Protein AF-0000000078213891 (afdb_homodimer)

Structure (mmCIF, N/CA/C/O backbone):
data_AF-0000000078213891-model_v1
#
loop_
_entity.id
_entity.type
_entity.pdbx_description
1 polymer 'Uncharacterized protein'
#
loop_
_atom_site.group_PDB
_atom_site.id
_atom_site.type_symbol
_atom_site.label_atom_id
_atom_site.label_alt_id
_atom_site.label_comp_id
_atom_site.label_asym_id
_atom_site.label_entity_id
_atom_site.label_seq_id
_atom_site.pdbx_PDB_ins_code
_atom_site.Cartn_x
_atom_site.Cartn_y
_atom_site.Cartn_z
_atom_site.occupancy
_atom_site.B_iso_or_equiv
_atom_site.auth_seq_id
_atom_site.auth_comp_id
_atom_site.auth_asym_id
_atom_site.auth_atom_id
_atom_site.pdbx_PDB_model_num
ATOM 1 N N . MET A 1 1 ? -8.078 37.781 -32.062 1 36.56 1 MET A N 1
ATOM 2 C CA . MET A 1 1 ? -7.227 36.594 -31.906 1 36.56 1 MET A CA 1
ATOM 3 C C . MET A 1 1 ? -7 36.281 -30.422 1 36.56 1 MET A C 1
ATOM 5 O O . MET A 1 1 ? -6.355 37.062 -29.719 1 36.56 1 MET A O 1
ATOM 9 N N . GLY A 1 2 ? -8 35.75 -29.734 1 46.16 2 GLY A N 1
ATOM 10 C CA . GLY A 1 2 ? -7.992 35.469 -28.297 1 46.16 2 GLY A CA 1
ATOM 11 C C . GLY A 1 2 ? -6.945 34.469 -27.891 1 46.16 2 GLY A C 1
ATOM 12 O O . GLY A 1 2 ? -6.492 33.656 -28.719 1 46.16 2 GLY A O 1
ATOM 13 N N . PRO A 1 3 ? -5.949 34.719 -26.969 1 51.56 3 PRO A N 1
ATOM 14 C CA . PRO A 1 3 ? -4.961 33.781 -26.469 1 51.56 3 PRO A CA 1
ATOM 15 C C . PRO A 1 3 ? -5.582 32.438 -26.062 1 51.56 3 PRO A C 1
ATOM 17 O O . PRO A 1 3 ? -6.688 32.406 -25.516 1 51.56 3 PRO A O 1
ATOM 20 N N . THR A 1 4 ? -5.621 31.453 -26.969 1 52.28 4 THR A N 1
ATOM 21 C CA . THR A 1 4 ? -5.957 30.078 -26.625 1 52.28 4 THR A CA 1
ATOM 22 C C . THR A 1 4 ? -5.109 29.578 -25.453 1 52.28 4 THR A C 1
ATOM 24 O O . THR A 1 4 ? -3.891 29.438 -25.594 1 52.28 4 THR A O 1
ATOM 27 N N . TYR A 1 5 ? -5.391 29.984 -24.234 1 49.12 5 TYR A N 1
ATOM 28 C CA . TYR A 1 5 ? -4.785 29.344 -23.078 1 49.12 5 TYR A CA 1
ATOM 29 C C . TYR A 1 5 ? -4.723 27.828 -23.266 1 49.12 5 TYR A C 1
ATOM 31 O O . TYR A 1 5 ? -5.758 27.172 -23.406 1 49.12 5 TYR A O 1
ATOM 39 N N . MET A 1 6 ? -3.811 27.375 -24.125 1 45.12 6 MET A N 1
ATOM 40 C CA . MET A 1 6 ? -3.576 25.938 -24.141 1 45.12 6 MET A CA 1
ATOM 41 C C . MET A 1 6 ? -3.486 25.391 -22.719 1 45.12 6 MET A C 1
ATOM 43 O O . MET A 1 6 ? -2.689 25.875 -21.906 1 45.12 6 MET A O 1
ATOM 47 N N . HIS A 1 7 ? -4.539 24.938 -22.156 1 49 7 HIS A N 1
ATOM 48 C CA . HIS A 1 7 ? -4.492 24.156 -20.938 1 49 7 HIS A CA 1
ATOM 49 C C . HIS A 1 7 ? -3.359 23.125 -20.984 1 49 7 HIS A C 1
ATOM 51 O O . HIS A 1 7 ? -3.424 22.156 -21.75 1 49 7 HIS A O 1
ATOM 57 N N . ILE A 1 8 ? -2.127 23.531 -20.875 1 50.97 8 ILE A N 1
ATOM 58 C CA . ILE A 1 8 ? -1.049 22.562 -20.672 1 50.97 8 ILE A CA 1
ATOM 59 C C . ILE A 1 8 ? -1.474 21.531 -19.641 1 50.97 8 ILE A C 1
ATOM 61 O O . ILE A 1 8 ? -1.902 21.875 -18.531 1 50.97 8 ILE A O 1
ATOM 65 N N . PRO A 1 9 ? -1.854 20.359 -20.109 1 52.38 9 PRO A N 1
ATOM 66 C CA . PRO A 1 9 ? -2.055 19.344 -19.078 1 52.38 9 PRO A CA 1
ATOM 67 C C . PRO A 1 9 ? -1.009 19.406 -17.969 1 52.38 9 PRO A C 1
ATOM 69 O O . PRO A 1 9 ? 0.189 19.516 -18.25 1 52.38 9 PRO A O 1
ATOM 72 N N . CYS A 1 10 ? -1.179 20.281 -16.922 1 55.72 10 CYS A N 1
ATOM 73 C CA . CYS A 1 10 ? -0.264 20.422 -15.797 1 55.72 10 CYS A CA 1
ATOM 74 C C . CYS A 1 10 ? 0.481 19.125 -15.523 1 55.72 10 CYS A C 1
ATOM 76 O O . CYS A 1 10 ? -0.116 18.141 -15.07 1 55.72 10 CYS A O 1
ATOM 78 N N . ARG A 1 11 ? 1.439 18.844 -16.266 1 66.31 11 ARG A N 1
ATOM 79 C CA . ARG A 1 11 ? 2.33 17.719 -15.969 1 66.31 11 ARG A CA 1
ATOM 80 C C . ARG A 1 11 ? 2.73 17.719 -14.5 1 66.31 11 ARG A C 1
ATOM 82 O O . ARG A 1 11 ? 3.393 18.641 -14.023 1 66.31 11 ARG A O 1
ATOM 89 N N . LEU A 1 12 ? 2.047 17.016 -13.656 1 75.69 12 LEU A N 1
ATOM 90 C CA . LEU A 1 12 ? 2.422 16.859 -12.258 1 75.69 12 LEU A CA 1
ATOM 91 C C . LEU A 1 12 ? 3.902 16.516 -12.125 1 75.69 12 LEU A C 1
ATOM 93 O O . LEU A 1 12 ? 4.457 15.805 -12.961 1 75.69 12 LEU A O 1
ATOM 97 N N . SER A 1 13 ? 4.625 17.297 -11.242 1 86.56 13 SER A N 1
ATOM 98 C CA . SER A 1 13 ? 5.988 16.891 -10.906 1 86.56 13 SER A CA 1
ATOM 99 C C . SER A 1 13 ? 6.043 15.414 -10.531 1 86.56 13 SER A C 1
ATOM 101 O O . SER A 1 13 ? 5.027 14.828 -10.164 1 86.56 13 SER A O 1
ATOM 103 N N . PRO A 1 14 ? 7.141 14.852 -10.742 1 84.69 14 PRO A N 1
ATOM 104 C CA . PRO A 1 14 ? 7.27 13.453 -10.344 1 84.69 14 PRO A CA 1
ATOM 105 C C . PRO A 1 14 ? 6.816 13.203 -8.906 1 84.69 14 PRO A C 1
ATOM 107 O O . PRO A 1 14 ? 6.164 12.195 -8.625 1 84.69 14 PRO A O 1
ATOM 110 N N . LEU A 1 15 ? 7.094 14.141 -8.031 1 84.5 15 LEU A N 1
ATOM 111 C CA . LEU A 1 15 ? 6.688 13.992 -6.637 1 84.5 15 LEU A CA 1
ATOM 112 C C . LEU A 1 15 ? 5.168 14.047 -6.504 1 84.5 15 LEU A C 1
ATOM 114 O O . LEU A 1 15 ? 4.582 13.32 -5.703 1 84.5 15 LEU A O 1
ATOM 118 N N . ASP A 1 16 ? 4.559 14.836 -7.273 1 88.5 16 ASP A N 1
ATOM 119 C CA . ASP A 1 16 ? 3.105 14.945 -7.25 1 88.5 16 ASP A CA 1
ATOM 120 C C . ASP A 1 16 ? 2.449 13.68 -7.781 1 88.5 16 ASP A C 1
ATOM 122 O O . ASP A 1 16 ? 1.374 13.289 -7.32 1 88.5 16 ASP A O 1
ATOM 126 N N . GLN A 1 17 ? 3.15 13.086 -8.703 1 90.06 17 GLN A N 1
ATOM 127 C CA . GLN A 1 17 ? 2.605 11.859 -9.273 1 90.06 17 GLN A CA 1
ATOM 128 C C . GLN A 1 17 ? 2.604 10.727 -8.25 1 90.06 17 GLN A C 1
ATOM 130 O O . GLN A 1 17 ? 1.631 9.977 -8.141 1 90.06 17 GLN A O 1
ATOM 135 N N . ILE A 1 18 ? 3.682 10.672 -7.445 1 90.38 18 ILE A N 1
ATOM 136 C CA . ILE A 1 18 ? 3.789 9.633 -6.43 1 90.38 18 ILE A CA 1
ATOM 137 C C . ILE A 1 18 ? 2.762 9.875 -5.328 1 90.38 18 ILE A C 1
ATOM 139 O O . ILE A 1 18 ? 2.096 8.945 -4.875 1 90.38 18 ILE A O 1
ATOM 143 N N . ASP A 1 19 ? 2.6 11.203 -5.027 1 91.88 19 ASP A N 1
ATOM 144 C CA . ASP A 1 19 ? 1.606 11.547 -4.012 1 91.88 19 ASP A CA 1
ATOM 145 C C . ASP A 1 19 ? 0.201 11.164 -4.473 1 91.88 19 ASP A C 1
ATOM 147 O O . ASP A 1 19 ? -0.606 10.672 -3.678 1 91.88 19 ASP A O 1
ATOM 151 N N . ASN A 1 20 ? -0.061 11.398 -5.73 1 92.38 20 ASN A N 1
ATOM 152 C CA . ASN A 1 20 ? -1.374 11.062 -6.266 1 92.38 20 ASN A CA 1
ATOM 153 C C . ASN A 1 20 ? -1.585 9.547 -6.305 1 92.38 20 ASN A C 1
ATOM 155 O O . ASN A 1 20 ? -2.67 9.062 -5.984 1 92.38 20 ASN A O 1
ATOM 159 N N . LEU A 1 21 ? -0.58 8.844 -6.762 1 92.62 21 LEU A N 1
ATOM 160 C CA . LEU A 1 21 ? -0.632 7.383 -6.75 1 92.62 21 LEU A CA 1
ATOM 161 C C . LEU A 1 21 ? -0.874 6.859 -5.34 1 92.62 21 LEU A C 1
ATOM 163 O O . LEU A 1 21 ? -1.748 6.016 -5.125 1 92.62 21 LEU A O 1
ATOM 167 N N . PHE A 1 22 ? -0.1 7.461 -4.453 1 93.25 22 PHE A N 1
ATOM 168 C CA . PHE A 1 22 ? -0.18 7.039 -3.061 1 93.25 22 PHE A CA 1
ATOM 169 C C . PHE A 1 22 ? -1.561 7.328 -2.484 1 93.25 22 PHE A C 1
ATOM 171 O O . PHE A 1 22 ? -2.166 6.469 -1.841 1 93.25 22 PHE A O 1
ATOM 178 N N . ASP A 1 23 ? -2.076 8.445 -2.76 1 93.94 23 ASP A N 1
ATOM 179 C CA . ASP A 1 23 ? -3.389 8.852 -2.271 1 93.94 23 ASP A CA 1
ATOM 180 C C . ASP A 1 23 ? -4.488 7.961 -2.836 1 93.94 23 ASP A C 1
ATOM 182 O O . ASP A 1 23 ? -5.383 7.527 -2.105 1 93.94 23 ASP A O 1
ATOM 186 N N . THR A 1 24 ? -4.418 7.645 -4.012 1 94.25 24 THR A N 1
ATOM 187 C CA . THR A 1 24 ? -5.395 6.773 -4.652 1 94.25 24 THR A CA 1
ATOM 188 C C . THR A 1 24 ? -5.312 5.359 -4.09 1 94.25 24 THR A C 1
ATOM 190 O O . THR A 1 24 ? -6.34 4.73 -3.82 1 94.25 24 THR A O 1
ATOM 193 N N . PHE A 1 25 ? -4.137 4.938 -3.85 1 94 25 PHE A N 1
ATOM 194 C CA . PHE A 1 25 ? -3.947 3.588 -3.334 1 94 25 PHE A CA 1
ATOM 195 C C . PHE A 1 25 ? -4.496 3.465 -1.919 1 94 25 PHE A C 1
ATOM 197 O O . PHE A 1 25 ? -5.168 2.484 -1.59 1 94 25 PHE A O 1
ATOM 204 N N . LEU A 1 26 ? -4.305 4.43 -1.084 1 95.12 26 LEU A N 1
ATOM 205 C CA . LEU A 1 26 ? -4.785 4.398 0.294 1 95.12 26 LEU A CA 1
ATOM 206 C C . LEU A 1 26 ? -6.309 4.375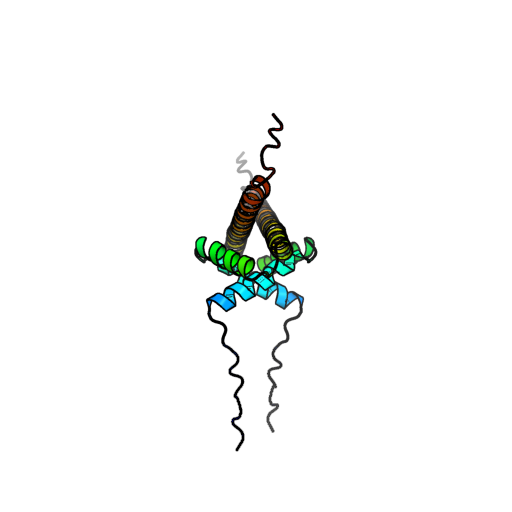 0.342 1 95.12 26 LEU A C 1
ATOM 208 O O . LEU A 1 26 ? -6.895 3.816 1.271 1 95.12 26 LEU A O 1
ATOM 212 N N . SER A 1 27 ? -6.898 4.934 -0.708 1 93.75 27 SER A N 1
ATOM 213 C CA . SER A 1 27 ? -8.359 4.969 -0.747 1 93.75 27 SER A CA 1
ATOM 214 C C . SER A 1 27 ? -8.945 3.572 -0.922 1 93.75 27 SER A C 1
ATOM 216 O O . SER A 1 27 ? -10.133 3.359 -0.695 1 93.75 27 SER A O 1
ATOM 218 N N . LEU A 1 28 ? -8.164 2.604 -1.3 1 92.75 28 LEU A N 1
ATOM 219 C CA . LEU A 1 28 ? -8.609 1.221 -1.414 1 92.75 28 LEU A CA 1
ATOM 220 C C . LEU A 1 28 ? -8.938 0.639 -0.042 1 92.75 28 LEU A C 1
ATOM 222 O O . LEU A 1 28 ? -9.602 -0.394 0.059 1 92.75 28 LEU A O 1
ATOM 226 N N . SER A 1 29 ? -8.398 1.27 0.948 1 92.94 29 SER A N 1
ATOM 227 C CA . SER A 1 29 ? -8.672 0.794 2.301 1 92.94 29 SER A CA 1
ATOM 228 C C . SER A 1 29 ? -10.164 0.84 2.611 1 92.94 29 SER A C 1
ATOM 230 O O . SER A 1 29 ? -10.625 0.18 3.543 1 92.94 29 SER A O 1
ATOM 232 N N . ASP A 1 30 ? -10.891 1.662 1.913 1 90.12 30 ASP A N 1
ATOM 233 C CA . ASP A 1 30 ? -12.328 1.77 2.115 1 90.12 30 ASP A CA 1
ATOM 234 C C . ASP A 1 30 ? -13.07 0.62 1.432 1 90.12 30 ASP A C 1
ATOM 236 O O . ASP A 1 30 ? -14.258 0.416 1.665 1 90.12 30 ASP A O 1
ATOM 240 N N . SER A 1 31 ? -12.312 -0.077 0.583 1 87.12 31 SER A N 1
ATOM 241 C CA . SER A 1 31 ? -12.914 -1.244 -0.055 1 87.12 31 SER A CA 1
ATOM 242 C C . SER 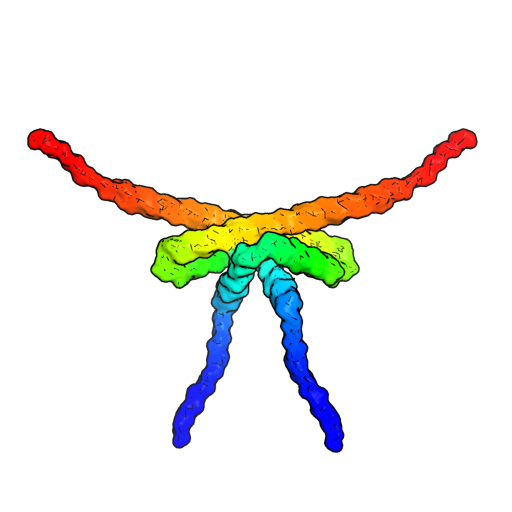A 1 31 ? -12.945 -2.438 0.893 1 87.12 31 SER A C 1
ATOM 244 O O . SER A 1 31 ? -12.367 -2.391 1.979 1 87.12 31 SER A O 1
ATOM 246 N N . SER A 1 32 ? -13.656 -3.516 0.576 1 85.5 32 SER A N 1
ATOM 247 C CA . SER A 1 32 ? -13.688 -4.738 1.369 1 85.5 32 SER A CA 1
ATOM 248 C C . SER A 1 32 ? -12.312 -5.387 1.443 1 85.5 32 SER A C 1
ATOM 250 O O . SER A 1 32 ? -11.562 -5.383 0.464 1 85.5 32 SER A O 1
ATOM 252 N N . PRO A 1 33 ? -11.938 -5.852 2.682 1 82.62 33 PRO A N 1
ATOM 253 C CA . PRO A 1 33 ? -10.664 -6.57 2.814 1 82.62 33 PRO A CA 1
ATOM 254 C C . PRO A 1 33 ? -10.508 -7.68 1.778 1 82.62 33 PRO A C 1
ATOM 256 O O . PRO A 1 33 ? -9.383 -7.973 1.35 1 82.62 33 PRO A O 1
ATOM 259 N N . HIS A 1 34 ? -11.617 -8.188 1.374 1 89.19 34 HIS A N 1
ATOM 260 C CA . HIS A 1 34 ? -11.578 -9.266 0.397 1 89.19 34 HIS A CA 1
ATOM 261 C C . HIS A 1 34 ? -11.125 -8.766 -0.968 1 89.19 34 HIS A C 1
ATOM 263 O O . HIS A 1 34 ? -10.555 -9.523 -1.755 1 89.19 34 HIS A O 1
ATOM 269 N N . SER A 1 35 ? -11.289 -7.484 -1.188 1 90.25 35 SER A N 1
ATOM 270 C CA . SER A 1 35 ? -10.938 -6.922 -2.486 1 90.25 35 SER A CA 1
ATOM 271 C C . SER A 1 35 ? -9.422 -6.906 -2.688 1 90.25 35 SER A C 1
ATOM 273 O O . SER A 1 35 ? -8.93 -7.203 -3.779 1 90.25 35 SER A O 1
ATOM 275 N N . ILE A 1 36 ? -8.711 -6.684 -1.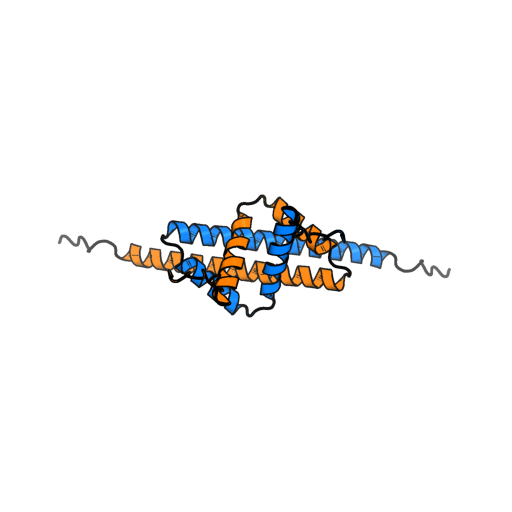636 1 92.06 36 ILE A N 1
ATOM 276 C CA . ILE A 1 36 ? -7.254 -6.641 -1.713 1 92.06 36 ILE A CA 1
ATOM 277 C C . ILE A 1 36 ? -6.707 -8.055 -1.913 1 92.06 36 ILE A C 1
ATOM 279 O O . ILE A 1 36 ? -5.805 -8.266 -2.725 1 92.06 36 ILE A O 1
ATOM 283 N N . ASP A 1 37 ? -7.363 -8.969 -1.242 1 93.25 37 ASP A N 1
ATOM 284 C CA . ASP A 1 37 ? -6.961 -10.359 -1.415 1 93.25 37 ASP A CA 1
ATOM 285 C C . ASP A 1 37 ? -7.137 -10.805 -2.865 1 93.25 37 ASP A C 1
ATOM 287 O O . ASP A 1 37 ? -6.238 -11.414 -3.445 1 93.25 37 ASP A O 1
ATOM 291 N N . LEU A 1 38 ? -8.234 -10.445 -3.383 1 92.44 38 LEU A N 1
ATOM 292 C CA . LEU A 1 38 ? -8.562 -10.844 -4.75 1 92.44 38 LEU A CA 1
ATOM 293 C C . LEU A 1 38 ? -7.59 -10.203 -5.742 1 92.44 38 LEU A C 1
ATOM 295 O O . LEU A 1 38 ? -7.086 -10.883 -6.641 1 92.44 38 LEU A O 1
ATOM 299 N N . SER A 1 39 ? -7.41 -8.953 -5.594 1 93.44 39 SER A N 1
ATOM 300 C CA . SER A 1 39 ? -6.504 -8.258 -6.5 1 93.44 39 SER A CA 1
ATOM 301 C C . SER A 1 39 ? -5.09 -8.82 -6.406 1 93.44 39 SER A C 1
ATOM 303 O O . SER A 1 39 ? -4.422 -9.008 -7.43 1 93.44 39 SER A O 1
ATOM 305 N N . PHE A 1 40 ? -4.641 -9.125 -5.18 1 95.44 40 PHE A N 1
ATOM 306 C CA . PHE A 1 40 ? -3.297 -9.656 -4.992 1 95.44 40 PHE A CA 1
ATOM 307 C C . PHE A 1 40 ? -3.164 -11.039 -5.625 1 95.44 40 PHE A C 1
ATOM 309 O O . PHE A 1 40 ? -2.164 -11.328 -6.281 1 95.44 40 PHE A O 1
ATOM 316 N N . ASP A 1 41 ? -4.199 -11.828 -5.469 1 95 41 ASP A N 1
ATOM 317 C CA . ASP A 1 41 ? -4.195 -13.156 -6.082 1 95 41 ASP A CA 1
ATOM 318 C C . ASP A 1 41 ? -4.109 -13.055 -7.602 1 95 41 ASP A C 1
ATOM 320 O O . ASP A 1 41 ? -3.379 -13.82 -8.242 1 95 41 ASP A O 1
ATOM 324 N N . ARG A 1 42 ? -4.852 -12.156 -8.172 1 95.25 42 ARG A N 1
ATOM 325 C CA . ARG A 1 42 ? -4.844 -11.977 -9.617 1 95.25 42 ARG A CA 1
ATOM 326 C C . ARG A 1 42 ? -3.469 -11.531 -10.102 1 95.25 42 ARG A C 1
ATOM 328 O O . ARG A 1 42 ? -2.986 -12 -11.141 1 95.25 42 ARG A O 1
ATOM 335 N N . LEU A 1 43 ? -2.852 -10.641 -9.367 1 96.38 43 LEU A N 1
ATOM 336 C CA . LEU A 1 43 ? -1.509 -10.188 -9.711 1 96.38 43 LEU A CA 1
ATOM 337 C C . LEU A 1 43 ? -0.51 -11.336 -9.641 1 96.38 43 LEU A C 1
ATOM 339 O O . LEU A 1 43 ? 0.329 -11.484 -10.531 1 96.38 43 LEU A O 1
ATOM 343 N N . LEU A 1 44 ? -0.68 -12.07 -8.547 1 96.56 44 LEU A N 1
ATOM 344 C CA . LEU A 1 44 ? 0.216 -13.211 -8.367 1 96.56 44 LEU A CA 1
ATOM 345 C C . LEU A 1 44 ? 0.07 -14.203 -9.508 1 96.56 44 LEU A C 1
ATOM 347 O O . LEU A 1 44 ? 1.068 -14.672 -10.062 1 96.56 44 LEU A O 1
ATOM 351 N N . ASP A 1 45 ? -1.156 -14.453 -9.898 1 94.88 45 ASP A N 1
ATOM 352 C CA . ASP A 1 45 ? -1.459 -15.43 -10.945 1 94.88 45 ASP A CA 1
ATOM 353 C C . ASP A 1 45 ? -0.977 -14.938 -12.312 1 94.88 45 ASP A C 1
ATOM 355 O O . ASP A 1 45 ? -0.766 -15.742 -13.219 1 94.88 45 ASP A O 1
ATOM 359 N N . SER A 1 46 ? -0.916 -13.648 -12.469 1 95.62 46 SER A N 1
ATOM 360 C CA . SER A 1 46 ? -0.5 -13.078 -13.75 1 95.62 46 SER A CA 1
ATOM 361 C C . SER A 1 46 ? 1.011 -13.18 -13.93 1 95.62 46 SER A C 1
ATOM 363 O O . SER A 1 46 ? 1.521 -12.977 -15.039 1 95.62 46 SER A O 1
ATOM 365 N N . ARG A 1 47 ? 1.742 -13.453 -12.852 1 96.62 47 ARG A N 1
ATOM 366 C CA . ARG A 1 47 ? 3.193 -13.578 -12.93 1 96.62 47 ARG A CA 1
ATOM 367 C C . ARG A 1 47 ? 3.59 -14.891 -13.594 1 96.62 47 ARG A C 1
ATOM 369 O O . ARG A 1 47 ? 3.09 -15.961 -13.227 1 96.62 47 ARG A O 1
ATOM 376 N N . PRO A 1 48 ? 4.461 -14.898 -14.531 1 95.44 48 PRO A N 1
ATOM 377 C CA . PRO A 1 48 ? 4.727 -16.062 -15.391 1 95.44 48 PRO A CA 1
ATOM 378 C C . PRO A 1 48 ? 5.562 -17.125 -14.695 1 95.44 48 PRO A C 1
ATOM 380 O O . PRO A 1 48 ? 5.629 -18.266 -15.172 1 95.44 48 PRO A O 1
ATOM 383 N N . SER A 1 49 ? 6.289 -16.859 -13.578 1 96.38 49 SER A N 1
ATOM 384 C CA . SER A 1 49 ? 7.172 -17.812 -12.93 1 96.38 49 SER A CA 1
ATOM 385 C C . SER A 1 49 ? 7.078 -17.719 -11.406 1 96.38 49 SER A C 1
ATOM 387 O O . SER A 1 49 ? 6.582 -16.734 -10.875 1 96.38 49 SER A O 1
ATOM 389 N N . ASP A 1 50 ? 7.598 -18.75 -10.781 1 93.19 50 ASP A N 1
ATOM 390 C CA . ASP A 1 50 ? 7.652 -18.781 -9.328 1 93.19 50 ASP A CA 1
ATOM 391 C C . ASP A 1 50 ? 8.531 -17.656 -8.781 1 93.19 50 ASP A C 1
ATOM 393 O O . ASP A 1 50 ? 8.242 -17.078 -7.734 1 93.19 50 ASP A O 1
ATOM 397 N N . ALA A 1 51 ? 9.609 -17.344 -9.477 1 96.25 51 ALA A N 1
ATOM 398 C CA . ALA A 1 51 ? 10.508 -16.266 -9.055 1 96.25 51 ALA A CA 1
ATOM 399 C C . ALA A 1 51 ? 9.805 -14.914 -9.094 1 96.25 51 ALA A C 1
ATOM 401 O O . ALA A 1 51 ? 9.992 -14.086 -8.203 1 96.25 51 ALA A O 1
ATOM 402 N N . ASP A 1 52 ? 8.984 -14.773 -10.141 1 96.38 52 ASP A N 1
ATOM 403 C CA . ASP A 1 52 ? 8.242 -13.531 -10.273 1 96.38 52 ASP A CA 1
ATOM 404 C C . ASP A 1 52 ? 7.168 -13.406 -9.188 1 96.38 52 ASP A C 1
ATOM 406 O O . ASP A 1 52 ? 6.895 -12.312 -8.703 1 96.38 52 ASP A O 1
ATOM 410 N N . GLN A 1 53 ? 6.598 -14.547 -8.891 1 96.88 53 GLN A N 1
ATOM 411 C CA . GLN A 1 53 ? 5.605 -14.531 -7.824 1 96.88 53 GLN A CA 1
ATOM 412 C C . GLN A 1 53 ? 6.254 -14.219 -6.477 1 96.88 53 GLN A C 1
ATOM 414 O O . GLN A 1 53 ? 5.719 -13.43 -5.695 1 96.88 53 GLN A O 1
ATOM 419 N N . SER A 1 54 ? 7.391 -14.734 -6.199 1 96.88 54 SER A N 1
ATOM 420 C CA . SER A 1 54 ? 8.125 -14.469 -4.965 1 96.88 54 SER A CA 1
ATOM 421 C C . SER A 1 54 ? 8.523 -12.992 -4.871 1 96.88 54 SER A C 1
ATOM 423 O O . SER A 1 54 ? 8.477 -12.406 -3.789 1 96.88 54 SER A O 1
ATOM 425 N N . LEU A 1 55 ? 8.93 -12.461 -5.973 1 96.88 55 LEU A N 1
ATOM 426 C CA . LEU A 1 55 ? 9.289 -11.0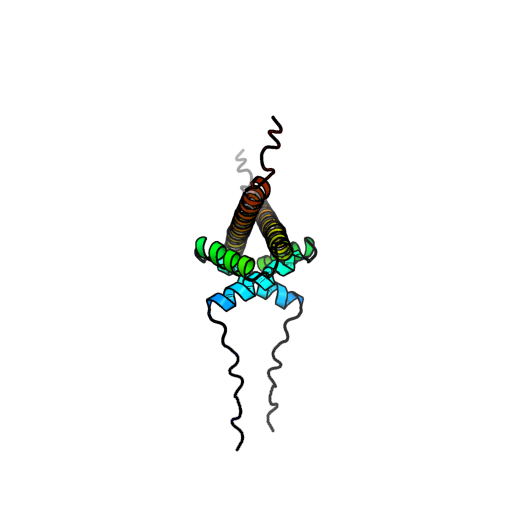47 -6 1 96.88 55 LEU A CA 1
ATOM 427 C C . LEU A 1 55 ? 8.102 -10.172 -5.641 1 96.88 55 LEU A C 1
ATOM 429 O O . LEU A 1 55 ? 8.234 -9.203 -4.887 1 96.88 55 LEU A O 1
ATOM 433 N N . LEU A 1 56 ? 6.965 -10.539 -6.215 1 97.62 56 LEU A N 1
ATOM 434 C CA . LEU A 1 56 ? 5.762 -9.766 -5.926 1 97.62 56 LEU A CA 1
ATOM 435 C C . LEU A 1 56 ? 5.422 -9.828 -4.438 1 97.62 56 LEU A C 1
ATOM 437 O O . LEU A 1 56 ? 5.051 -8.812 -3.84 1 97.62 56 LEU A O 1
ATOM 441 N N . ILE A 1 57 ? 5.492 -10.961 -3.824 1 98.38 57 ILE A N 1
ATOM 442 C CA . ILE A 1 57 ? 5.215 -11.141 -2.402 1 98.38 57 ILE A CA 1
ATOM 443 C C . ILE A 1 57 ? 6.191 -10.297 -1.579 1 98.38 57 ILE A C 1
ATOM 445 O O . ILE A 1 57 ? 5.785 -9.617 -0.635 1 98.38 57 ILE A O 1
ATOM 449 N N . ASP A 1 58 ? 7.477 -10.367 -1.945 1 97.88 58 ASP A N 1
ATOM 450 C CA . ASP A 1 58 ? 8.484 -9.586 -1.234 1 97.88 58 ASP A CA 1
ATOM 451 C C . ASP A 1 58 ? 8.172 -8.094 -1.314 1 97.88 58 ASP A C 1
ATOM 453 O O . ASP A 1 58 ? 8.312 -7.375 -0.324 1 97.88 58 ASP A O 1
ATOM 457 N N . GLN A 1 59 ? 7.859 -7.695 -2.512 1 97.56 59 GLN A N 1
ATOM 458 C CA . GLN A 1 59 ? 7.504 -6.289 -2.688 1 97.56 59 GLN A CA 1
ATOM 459 C C . GLN A 1 59 ? 6.328 -5.902 -1.794 1 97.56 59 GLN A C 1
ATOM 461 O O . GLN A 1 59 ? 6.344 -4.84 -1.168 1 97.56 59 GLN A O 1
ATOM 466 N N . ALA A 1 60 ? 5.277 -6.672 -1.778 1 98.25 60 ALA A N 1
ATOM 467 C CA . ALA A 1 60 ? 4.098 -6.418 -0.959 1 98.25 60 ALA A CA 1
ATOM 468 C C . ALA A 1 60 ? 4.453 -6.375 0.523 1 98.25 60 ALA A C 1
ATOM 470 O O . ALA A 1 60 ? 3.965 -5.516 1.263 1 98.25 60 ALA A O 1
ATOM 471 N N . LEU A 1 61 ? 5.34 -7.27 1.038 1 98.19 61 LEU A N 1
ATOM 472 C CA . LEU A 1 61 ? 5.77 -7.293 2.432 1 98.19 61 LEU A CA 1
ATOM 473 C C . LEU A 1 61 ? 6.516 -6.012 2.791 1 98.19 61 LEU A C 1
ATOM 475 O O . LEU A 1 61 ? 6.277 -5.422 3.846 1 98.19 61 LEU A O 1
ATOM 479 N N . ARG A 1 62 ? 7.359 -5.594 1.864 1 97.31 62 ARG A N 1
ATOM 480 C CA . ARG A 1 62 ? 8.141 -4.383 2.096 1 97.31 62 ARG A CA 1
ATOM 481 C C . ARG A 1 62 ? 7.25 -3.148 2.09 1 97.31 62 ARG A C 1
ATOM 483 O O . ARG A 1 62 ? 7.336 -2.311 2.99 1 97.31 62 ARG A O 1
ATOM 490 N N . LEU A 1 63 ? 6.414 -3.072 1.069 1 96.94 63 LEU A N 1
ATOM 491 C CA . LEU A 1 63 ? 5.562 -1.894 0.95 1 96.94 63 LEU A CA 1
ATOM 492 C C . LEU A 1 63 ? 4.578 -1.814 2.111 1 96.94 63 LEU A C 1
ATOM 494 O O . LEU A 1 63 ? 4.406 -0.753 2.715 1 96.94 63 LEU A O 1
ATOM 498 N N . GLY A 1 64 ? 3.852 -2.951 2.348 1 97.19 64 GLY A N 1
ATOM 499 C CA . GLY A 1 64 ? 2.928 -2.984 3.471 1 97.19 64 GLY A CA 1
ATOM 500 C C . GLY A 1 64 ? 3.562 -2.545 4.777 1 97.19 64 GLY A C 1
ATOM 501 O O . GLY A 1 64 ? 2.977 -1.757 5.523 1 97.19 64 GLY A O 1
ATOM 502 N N . SER A 1 65 ? 4.75 -3.016 5.082 1 97.81 65 SER A N 1
ATOM 503 C CA . SER A 1 65 ? 5.48 -2.666 6.297 1 97.81 65 SER A CA 1
ATOM 504 C C . SER A 1 65 ? 5.832 -1.183 6.32 1 97.81 65 SER A C 1
ATOM 506 O O . SER A 1 65 ? 5.656 -0.514 7.34 1 97.81 65 SER A O 1
ATOM 508 N N . ALA A 1 66 ? 6.336 -0.733 5.215 1 96.81 66 ALA A N 1
ATOM 509 C CA . ALA A 1 66 ? 6.727 0.672 5.141 1 96.81 66 ALA A CA 1
ATOM 510 C C . ALA A 1 66 ? 5.527 1.588 5.379 1 96.81 66 ALA A C 1
ATOM 512 O O . ALA A 1 66 ? 5.637 2.594 6.082 1 96.81 66 ALA A O 1
ATOM 513 N N . VAL A 1 67 ? 4.363 1.288 4.797 1 96.75 67 VAL A N 1
ATOM 514 C CA . VAL A 1 67 ? 3.15 2.082 4.969 1 96.75 67 VAL A CA 1
ATOM 515 C C . VAL A 1 67 ? 2.711 2.043 6.43 1 96.75 67 VAL A C 1
ATOM 517 O O . VAL A 1 67 ? 2.365 3.076 7.008 1 96.75 67 VAL A O 1
ATOM 520 N N . LEU A 1 68 ? 2.766 0.858 7.031 1 97.62 68 LEU A N 1
ATOM 521 C CA . LEU A 1 68 ? 2.379 0.703 8.43 1 97.62 68 LEU A CA 1
ATOM 522 C C . LEU A 1 68 ? 3.281 1.531 9.336 1 97.62 68 LEU A C 1
ATOM 524 O O . LEU A 1 68 ? 2.799 2.211 10.25 1 97.62 68 LEU A O 1
ATOM 528 N N . GLU A 1 69 ? 4.527 1.482 9.062 1 97.25 69 GLU A N 1
ATOM 529 C CA . GLU A 1 69 ? 5.484 2.211 9.891 1 97.25 69 GLU A CA 1
ATOM 530 C C . GLU A 1 69 ? 5.289 3.719 9.766 1 97.25 69 GLU A C 1
ATOM 532 O O . GLU A 1 69 ? 5.336 4.445 10.758 1 97.25 69 GLU A O 1
ATOM 537 N N . ALA A 1 70 ? 5.156 4.188 8.531 1 97 70 ALA A N 1
ATOM 538 C CA . ALA A 1 70 ? 4.926 5.613 8.312 1 97 70 ALA A CA 1
ATOM 539 C C . ALA A 1 70 ? 3.664 6.086 9.031 1 97 70 ALA A C 1
ATOM 541 O O . ALA A 1 70 ? 3.658 7.148 9.656 1 97 70 ALA A O 1
ATOM 542 N N . ALA A 1 71 ? 2.619 5.285 8.953 1 98 71 ALA A N 1
ATOM 543 C CA . ALA A 1 71 ? 1.354 5.621 9.602 1 98 71 ALA A CA 1
ATOM 544 C C . ALA A 1 71 ? 1.513 5.672 11.117 1 98 71 ALA A C 1
ATOM 546 O O . ALA A 1 71 ? 1.016 6.598 11.766 1 98 71 ALA A O 1
ATOM 547 N N . LYS A 1 72 ? 2.176 4.719 11.695 1 98.06 72 LYS A N 1
ATOM 548 C CA . LYS A 1 72 ? 2.395 4.668 13.141 1 98.06 72 LYS A CA 1
ATOM 549 C C . LYS A 1 72 ? 3.227 5.855 13.617 1 98.06 72 LYS A C 1
ATOM 551 O O . LYS A 1 72 ? 2.936 6.445 14.656 1 98.06 72 LYS A O 1
ATOM 556 N N . ARG A 1 73 ? 4.227 6.121 12.867 1 96.94 73 ARG A N 1
ATOM 557 C CA . ARG A 1 73 ? 5.055 7.273 13.203 1 96.94 73 ARG A CA 1
ATOM 558 C C . ARG A 1 73 ? 4.23 8.555 13.203 1 96.94 73 ARG A C 1
ATOM 560 O O . ARG A 1 73 ? 4.344 9.375 14.125 1 96.94 73 ARG A O 1
ATOM 567 N N . SER A 1 74 ? 3.41 8.734 12.211 1 96.69 74 SER A N 1
ATOM 568 C CA . SER A 1 74 ? 2.576 9.93 12.102 1 96.69 74 SER A CA 1
ATOM 569 C C . SER A 1 74 ? 1.54 9.977 13.227 1 96.69 74 SER A C 1
ATOM 571 O O . SER A 1 74 ? 1.245 11.047 13.758 1 96.69 74 SER A O 1
ATOM 573 N N . ALA A 1 75 ? 1.051 8.844 13.531 1 97 75 ALA A N 1
ATOM 574 C CA . ALA A 1 75 ? 0.099 8.766 14.641 1 97 75 ALA A CA 1
ATOM 575 C C . ALA A 1 75 ? 0.746 9.203 15.953 1 97 75 ALA A C 1
ATOM 577 O O . ALA A 1 75 ? 0.143 9.938 16.734 1 97 75 ALA A O 1
ATOM 578 N N . ARG A 1 76 ? 1.91 8.75 16.172 1 96.56 76 ARG A N 1
ATOM 579 C CA . ARG A 1 76 ? 2.645 9.117 17.375 1 96.56 76 ARG A CA 1
ATOM 580 C C . ARG A 1 76 ? 2.93 10.617 17.406 1 96.56 76 ARG A C 1
ATOM 582 O O . ARG A 1 76 ? 2.799 11.258 18.453 1 96.56 76 ARG A O 1
ATOM 589 N N . LYS A 1 77 ? 3.379 11.125 16.281 1 93.62 77 LYS A N 1
ATOM 590 C CA . LYS A 1 77 ? 3.637 12.562 16.156 1 93.62 77 LYS A CA 1
ATOM 591 C C . LYS A 1 77 ? 2.385 13.375 16.484 1 93.62 77 LYS A C 1
ATOM 593 O O . LYS A 1 77 ? 2.457 14.375 17.188 1 93.62 77 LYS A O 1
ATOM 598 N N . ARG A 1 78 ? 1.322 12.93 16.016 1 91.88 78 ARG A N 1
ATOM 599 C CA . ARG A 1 78 ? 0.064 13.633 16.266 1 91.88 78 ARG A CA 1
ATOM 600 C C . ARG A 1 78 ? -0.316 13.578 17.734 1 91.88 78 ARG A C 1
ATOM 602 O O . ARG A 1 78 ? -0.741 14.578 18.312 1 91.88 78 ARG A O 1
ATOM 609 N N . ALA A 1 79 ? -0.179 12.484 18.266 1 92.38 79 ALA A N 1
ATOM 610 C CA . ALA A 1 79 ? -0.479 12.312 19.688 1 92.38 79 ALA A CA 1
ATOM 611 C C . ALA A 1 79 ? 0.42 13.203 20.547 1 92.38 79 ALA A C 1
ATOM 613 O O . ALA A 1 79 ? -0.041 13.812 21.5 1 92.38 79 ALA A O 1
ATOM 614 N N . SER A 1 80 ? 1.688 13.289 20.203 1 92.38 80 SER A N 1
ATOM 615 C CA . SER A 1 80 ? 2.648 14.117 20.922 1 92.38 80 SER A CA 1
ATOM 616 C C . SER A 1 80 ? 2.279 15.594 20.844 1 92.38 80 SER A C 1
ATOM 618 O O . SER A 1 80 ? 2.398 16.328 21.828 1 92.38 80 SER A O 1
ATOM 620 N N . LYS A 1 81 ? 1.871 15.992 19.719 1 86.69 81 LYS A N 1
ATOM 621 C CA . LYS A 1 81 ? 1.444 17.375 19.531 1 86.69 81 LYS A CA 1
ATOM 622 C C . LYS A 1 81 ? 0.217 17.688 20.375 1 86.69 81 LYS A C 1
ATOM 624 O O . LYS A 1 81 ? 0.142 18.75 21 1 86.69 81 LYS A O 1
ATOM 629 N N . HIS A 1 82 ? -0.73 16.812 20.359 1 82.88 82 HIS A N 1
ATOM 630 C CA . HIS A 1 82 ? -1.942 17.016 21.141 1 82.88 82 HIS A CA 1
ATOM 631 C C . HIS A 1 82 ? -1.637 17.016 22.641 1 82.88 82 HIS A C 1
ATOM 633 O O . HIS A 1 82 ? -2.217 17.812 23.391 1 82.88 82 HIS A O 1
ATOM 639 N N . ASN A 1 83 ? -0.71 16.219 23.062 1 84.25 83 ASN A N 1
ATOM 640 C CA . ASN A 1 83 ? -0.276 16.188 24.453 1 84.25 83 ASN A CA 1
ATOM 641 C C . ASN A 1 83 ? 0.432 17.484 24.844 1 84.25 83 ASN A C 1
ATOM 643 O O . ASN A 1 83 ? 0.275 17.969 25.969 1 84.25 83 ASN A O 1
ATOM 647 N N . SER A 1 84 ? 1.079 17.984 24.031 1 80.31 84 SER A N 1
ATOM 648 C CA . SER A 1 84 ? 1.792 19.234 24.312 1 80.31 84 SER A CA 1
ATOM 649 C C . SER A 1 84 ? 0.833 20.422 24.375 1 80.31 84 SER A C 1
ATOM 651 O O . SER A 1 84 ? 1.041 21.344 25.156 1 80.31 84 SER A O 1
ATOM 653 N N . LEU A 1 85 ? -0.227 20.406 23.609 1 74.12 85 LEU A N 1
ATOM 654 C CA . LEU A 1 85 ? -1.236 21.469 23.641 1 74.12 85 LEU A CA 1
ATOM 655 C C . LEU A 1 85 ? -2.16 21.297 24.844 1 74.12 85 LEU A C 1
ATOM 657 O O . LEU A 1 85 ? -2.637 22.281 25.406 1 74.12 85 LEU A O 1
ATOM 661 N N . SER A 1 86 ? -2.455 20.047 25.172 1 66.06 86 SER A N 1
ATOM 662 C CA . SER A 1 86 ? -3.291 19.797 26.344 1 66.06 86 SER A CA 1
ATOM 663 C C . SER A 1 86 ? -2.539 20.094 27.625 1 66.06 86 SER A C 1
ATOM 665 O O . SER A 1 86 ? -3.15 20.453 28.641 1 66.06 86 SER A O 1
ATOM 667 N N . TRP A 1 87 ? -1.253 19.969 27.578 1 61.75 87 TRP A N 1
ATOM 668 C CA . TRP A 1 87 ? -0.501 20.297 28.797 1 61.75 87 TRP A CA 1
ATOM 669 C C . TRP A 1 87 ? -0.475 21.812 29.031 1 61.75 87 TRP A C 1
ATOM 671 O O . TRP A 1 87 ? 0.076 22.281 30.031 1 61.75 87 TRP A O 1
ATOM 681 N N . VAL A 1 88 ? -0.808 22.625 28.109 1 57 88 VAL A N 1
ATOM 682 C CA . VAL A 1 88 ? -0.903 24.047 28.469 1 57 88 VAL A CA 1
ATOM 683 C C . VAL A 1 88 ? -2.021 24.25 29.484 1 57 88 VAL A C 1
ATOM 685 O O . VAL A 1 88 ? -2.584 25.344 29.578 1 57 88 VAL A O 1
ATOM 688 N N . LEU A 1 89 ? -2.523 23.391 30.125 1 51.16 89 LEU A N 1
ATOM 689 C CA . LEU A 1 89 ? -3.625 23.578 31.062 1 51.16 89 LEU A CA 1
ATOM 690 C C . LEU A 1 89 ? -3.283 24.656 32.094 1 51.16 89 LEU A C 1
ATOM 692 O O . LEU A 1 89 ? -2.107 24.953 32.312 1 51.16 89 LEU A O 1
ATOM 696 N N . PRO A 1 90 ? -4.137 24.719 33.375 1 51.28 90 PRO A N 1
ATOM 697 C CA . PRO A 1 90 ? -4.777 25.688 34.25 1 51.28 90 PRO A CA 1
ATOM 698 C C . PRO A 1 90 ? -3.773 26.438 35.125 1 51.28 90 PRO A C 1
ATOM 700 O O . PRO A 1 90 ? -2.783 25.859 35.562 1 51.28 90 PRO A O 1
ATOM 703 N N . PRO A 1 91 ? -3.576 27.703 34.844 1 48.06 91 PRO A N 1
ATOM 704 C CA . PRO A 1 91 ? -2.898 28.5 35.875 1 48.06 91 PRO A CA 1
ATOM 705 C C . PRO A 1 91 ? -3.229 28.016 37.312 1 48.06 91 PRO A C 1
ATOM 707 O O . PRO A 1 91 ? -4.316 27.484 37.531 1 48.06 91 PRO A O 1
ATOM 710 N N . ASP A 1 92 ? -2.303 27.469 38 1 45.19 92 ASP A N 1
ATOM 711 C CA . ASP A 1 92 ? -2.398 27.141 39.438 1 45.19 92 ASP A CA 1
ATOM 712 C C . ASP A 1 92 ? -3.299 28.141 40.156 1 45.19 92 ASP A C 1
ATOM 714 O O . ASP A 1 92 ? -3.1 29.344 40.062 1 45.19 92 ASP A O 1
ATOM 718 N N . LEU A 1 93 ? -4.66 27.797 40.281 1 47.38 93 LEU A N 1
ATOM 719 C CA . LEU A 1 93 ? -5.535 28.328 41.312 1 47.38 93 LEU A CA 1
ATOM 720 C C . LEU A 1 93 ? -4.82 28.359 42.656 1 47.38 93 LEU A C 1
ATOM 722 O O . LEU A 1 93 ? -4.969 27.438 43.469 1 47.38 93 LEU A O 1
ATOM 726 N N . THR A 1 94 ? -3.551 28.5 42.75 1 43.62 94 THR A N 1
ATOM 727 C CA . THR A 1 94 ? -3.109 28.656 44.125 1 43.62 94 THR A CA 1
ATOM 728 C C . THR A 1 94 ? -3.857 29.797 44.812 1 43.62 94 THR A C 1
ATOM 730 O O . THR A 1 94 ? -3.623 30.969 44.531 1 43.62 94 THR A O 1
ATOM 733 N N . ILE A 1 95 ? -5.25 29.609 45.094 1 40.06 95 ILE A N 1
ATOM 734 C CA . ILE A 1 95 ? -5.852 30.484 46.094 1 40.06 95 ILE A CA 1
ATOM 735 C C . ILE A 1 95 ? -5.102 30.344 47.406 1 40.06 95 ILE A C 1
ATOM 737 O O . ILE A 1 95 ? -5.062 29.25 48 1 40.06 95 ILE A O 1
ATOM 741 N N . LYS A 1 96 ? -3.785 30.75 47.625 1 33.72 96 LYS A N 1
ATOM 742 C CA . LYS A 1 96 ? -3.693 31.094 49.031 1 33.72 96 LYS A CA 1
ATOM 743 C C . LYS A 1 96 ? -4.43 32.406 49.344 1 33.72 96 LYS A C 1
ATOM 745 O O . LYS A 1 96 ? -4.508 33.281 48.5 1 33.72 96 LYS A O 1
ATOM 750 N N . MET B 1 1 ? -10.922 2.973 -48.875 1 35.97 1 MET B N 1
ATOM 751 C CA . MET B 1 1 ? -11.375 3.479 -47.594 1 35.97 1 MET B CA 1
ATOM 752 C C . MET B 1 1 ? -11.062 2.484 -46.469 1 35.97 1 MET B C 1
ATOM 754 O O . MET B 1 1 ? -11.617 1.388 -46.438 1 35.97 1 MET B O 1
ATOM 758 N N . GLY B 1 2 ? -9.789 2.385 -46.062 1 45.59 2 GLY B N 1
ATOM 759 C CA . GLY B 1 2 ? -9.289 1.417 -45.094 1 45.59 2 GLY B CA 1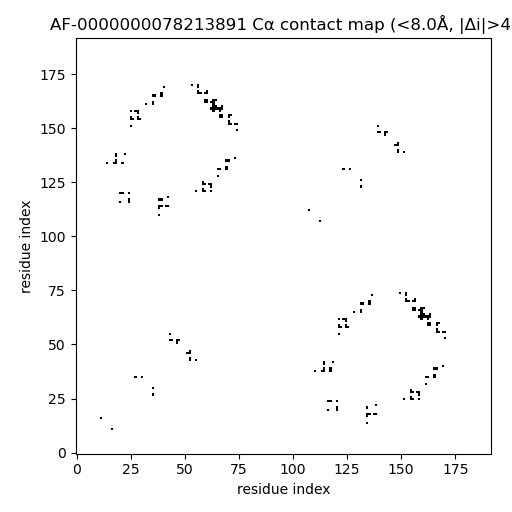
ATOM 760 C C . GLY B 1 2 ? -9.906 1.581 -43.719 1 45.59 2 GLY B C 1
ATOM 761 O O . GLY B 1 2 ? -10.43 2.646 -43.375 1 45.59 2 GLY B O 1
ATOM 762 N N . PRO B 1 3 ? -10.602 0.56 -43.062 1 51.22 3 PRO B N 1
ATOM 763 C CA . PRO B 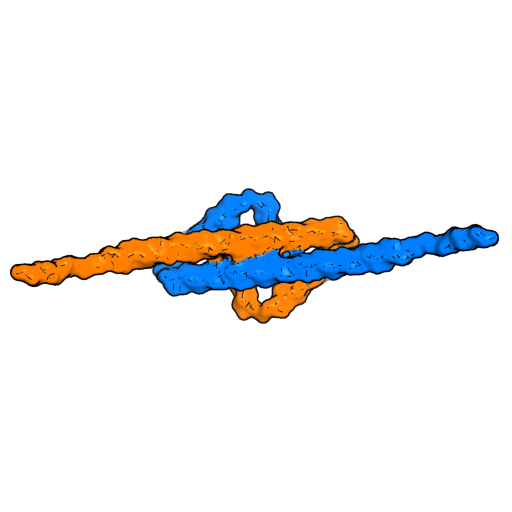1 3 ? -11.148 0.607 -41.719 1 51.22 3 PRO B CA 1
ATOM 764 C C . PRO B 1 3 ? -10.172 1.207 -40.719 1 51.22 3 PRO B C 1
ATOM 766 O O . PRO B 1 3 ? -8.969 0.964 -40.781 1 51.22 3 PRO B O 1
ATOM 769 N N . THR B 1 4 ? -10.234 2.516 -40.469 1 51.22 4 THR B N 1
ATOM 770 C CA . THR B 1 4 ? -9.523 3.145 -39.344 1 51.22 4 THR B CA 1
ATOM 771 C C . THR B 1 4 ? -9.797 2.406 -38.031 1 51.22 4 THR B C 1
ATOM 773 O O . THR B 1 4 ? -10.93 2.393 -37.562 1 51.22 4 THR B O 1
ATOM 776 N N . TYR B 1 5 ? -9.195 1.249 -37.812 1 48.41 5 TYR B N 1
ATOM 777 C CA . TYR B 1 5 ? -9.211 0.644 -36.469 1 48.41 5 TYR B CA 1
ATOM 778 C C . TYR B 1 5 ? -9.039 1.701 -35.375 1 48.41 5 TYR B C 1
ATOM 780 O O . TYR B 1 5 ? -8.008 2.371 -35.312 1 48.41 5 TYR B O 1
ATOM 788 N N . MET B 1 6 ? -10.078 2.49 -35.188 1 44.69 6 MET B N 1
ATOM 789 C CA . MET B 1 6 ? -10.023 3.34 -34 1 44.69 6 MET B CA 1
ATOM 790 C C . MET B 1 6 ? -9.5 2.559 -32.781 1 44.69 6 MET B C 1
ATOM 792 O O . MET B 1 6 ? -10.039 1.501 -32.469 1 44.69 6 MET B O 1
ATOM 796 N N . HIS B 1 7 ? -8.266 2.592 -32.531 1 48.53 7 HIS B N 1
ATOM 797 C CA . HIS B 1 7 ? -7.727 2.119 -31.266 1 48.53 7 HIS B CA 1
ATOM 798 C C . HIS B 1 7 ? -8.594 2.568 -30.094 1 48.53 7 HIS B C 1
ATOM 800 O O . HIS B 1 7 ? -8.633 3.756 -29.766 1 48.53 7 HIS B O 1
ATOM 806 N N . ILE B 1 8 ? -9.758 2.021 -29.922 1 50.94 8 ILE B N 1
ATOM 807 C CA . ILE B 1 8 ? -10.492 2.244 -28.672 1 50.94 8 ILE B CA 1
ATOM 808 C C . ILE B 1 8 ? -9.539 2.135 -27.484 1 50.94 8 ILE B C 1
ATOM 810 O O . ILE B 1 8 ? -8.82 1.139 -27.344 1 50.94 8 ILE B O 1
ATOM 814 N N . PRO B 1 9 ? -9.125 3.277 -26.969 1 51.88 9 PRO B N 1
ATOM 815 C CA . PRO B 1 9 ? -8.367 3.119 -25.719 1 51.88 9 PRO B CA 1
ATOM 816 C C . PRO B 1 9 ? -8.938 2.02 -24.812 1 51.88 9 PRO B C 1
ATOM 818 O O . PRO B 1 9 ? -10.148 1.95 -24.609 1 51.88 9 PRO B O 1
ATOM 821 N N . CYS B 1 10 ? -8.562 0.727 -25 1 55.41 10 CYS B N 1
ATOM 822 C CA . CYS B 1 10 ? -9 -0.41 -24.203 1 55.41 10 CYS B CA 1
ATOM 823 C C . CYS B 1 10 ? -9.375 0.027 -22.781 1 55.41 10 CYS B C 1
ATOM 825 O O . CYS B 1 10 ? -8.5 0.392 -22 1 55.41 10 CYS B O 1
ATOM 827 N N . ARG B 1 11 ? -10.461 0.601 -22.625 1 65.62 11 ARG B N 1
ATOM 828 C CA . ARG B 1 11 ? -10.984 0.887 -21.297 1 65.62 11 ARG B CA 1
ATOM 829 C C . ARG B 1 11 ? -10.812 -0.314 -20.375 1 65.62 11 ARG B C 1
ATOM 831 O O . ARG B 1 11 ? -11.406 -1.37 -20.609 1 65.62 11 ARG B O 1
ATOM 838 N N . LEU B 1 12 ? -9.758 -0.428 -19.641 1 75.5 12 LEU B N 1
ATOM 839 C CA . LEU B 1 12 ? -9.562 -1.478 -18.641 1 75.5 12 LEU B CA 1
ATOM 840 C C . LEU B 1 12 ? -10.805 -1.646 -17.781 1 75.5 12 LEU B C 1
ATOM 842 O O . LEU B 1 12 ? -11.492 -0.669 -17.469 1 75.5 12 LEU B O 1
ATOM 846 N N . SER B 1 13 ? -11.281 -2.936 -17.656 1 85.69 13 SER B N 1
ATOM 847 C CA . SER B 1 13 ? -12.336 -3.191 -16.672 1 85.69 13 SER B CA 1
ATOM 848 C C . SER B 1 13 ? -11.984 -2.586 -15.32 1 85.69 13 SER B C 1
ATOM 850 O O . SER B 1 13 ? -10.812 -2.318 -15.031 1 85.69 13 SER B O 1
ATOM 852 N N . PRO B 1 14 ? -12.961 -2.291 -14.594 1 83.94 14 PRO B N 1
ATOM 853 C CA . PRO B 1 14 ? -12.68 -1.767 -13.258 1 83.94 14 PRO B CA 1
ATOM 854 C C . PRO B 1 14 ? -11.703 -2.637 -12.469 1 83.94 14 PRO B C 1
ATOM 856 O O . PRO B 1 14 ? -10.828 -2.115 -11.773 1 83.94 14 PRO B O 1
ATOM 859 N N . LEU B 1 15 ? -11.805 -3.936 -12.633 1 83.69 15 LEU B N 1
ATOM 860 C CA . LEU B 1 15 ? -10.898 -4.84 -11.93 1 83.69 15 LEU B CA 1
ATOM 861 C C . LEU B 1 15 ? -9.469 -4.691 -12.453 1 83.69 15 LEU B C 1
ATOM 863 O O . LEU B 1 15 ? -8.516 -4.754 -11.68 1 83.69 15 LEU B O 1
ATOM 867 N N . ASP B 1 16 ? -9.328 -4.461 -13.695 1 88.12 16 ASP B N 1
ATOM 868 C CA . ASP B 1 16 ? -8.016 -4.273 -14.297 1 88.12 16 ASP B CA 1
ATOM 869 C C . ASP B 1 16 ? -7.375 -2.969 -13.828 1 88.12 16 ASP B C 1
ATOM 871 O O . ASP B 1 16 ? -6.156 -2.885 -13.672 1 88.12 16 ASP B O 1
ATOM 875 N N . GLN B 1 17 ? -8.258 -2.033 -13.594 1 89.25 17 GLN B N 1
ATOM 876 C CA . GLN B 1 17 ? -7.742 -0.745 -13.141 1 89.25 17 GLN B CA 1
ATOM 877 C C . GLN B 1 17 ? -7.16 -0.851 -11.734 1 89.25 17 GLN B C 1
ATOM 879 O O . GLN B 1 17 ? -6.102 -0.287 -11.445 1 89.25 17 GLN B O 1
ATOM 884 N N . ILE B 1 18 ? -7.84 -1.636 -10.875 1 90 18 ILE B N 1
ATOM 885 C CA . ILE B 1 18 ? -7.375 -1.811 -9.5 1 90 18 ILE B CA 1
ATOM 886 C C . ILE B 1 18 ? -6.078 -2.615 -9.492 1 90 18 ILE B C 1
ATOM 888 O O . ILE B 1 18 ? -5.133 -2.275 -8.781 1 90 18 ILE B O 1
ATOM 892 N N . ASP B 1 19 ? -6.051 -3.625 -10.422 1 91.75 19 ASP B N 1
ATOM 893 C CA . ASP B 1 19 ? -4.84 -4.43 -10.523 1 91.75 19 ASP B CA 1
ATOM 894 C C . ASP B 1 19 ? -3.654 -3.578 -10.977 1 91.75 19 ASP B C 1
ATOM 896 O O . ASP B 1 19 ? -2.539 -3.74 -10.477 1 91.75 19 ASP B O 1
ATOM 900 N N . ASN B 1 20 ? -3.926 -2.703 -11.914 1 92.19 20 ASN B N 1
ATOM 901 C CA . ASN B 1 20 ? -2.861 -1.835 -12.406 1 92.19 20 ASN B CA 1
ATOM 902 C C . ASN B 1 20 ? -2.404 -0.847 -11.336 1 92.19 20 ASN B C 1
ATOM 904 O O . ASN B 1 20 ? -1.207 -0.6 -11.188 1 92.19 20 ASN B O 1
ATOM 908 N N . LEU B 1 21 ? -3.359 -0.253 -10.664 1 92.38 21 LEU B N 1
ATOM 909 C CA . LEU B 1 21 ? -3.037 0.636 -9.555 1 92.38 21 LEU B CA 1
ATOM 910 C C . LEU B 1 21 ? -2.207 -0.089 -8.5 1 92.38 21 LEU B C 1
ATOM 912 O O . LEU B 1 21 ? -1.174 0.42 -8.062 1 92.38 21 LEU B O 1
ATOM 916 N N . PHE B 1 22 ? -2.695 -1.27 -8.203 1 93.06 22 PHE B N 1
ATOM 917 C CA . PHE B 1 22 ? -2.037 -2.07 -7.18 1 93.06 22 PHE B CA 1
ATOM 918 C C . PHE B 1 22 ? -0.62 -2.436 -7.605 1 93.06 22 PHE B C 1
ATOM 920 O O . PHE B 1 22 ? 0.324 -2.289 -6.824 1 93.06 22 PHE B O 1
ATOM 927 N N . ASP B 1 23 ? -0.459 -2.809 -8.797 1 93.88 23 ASP B N 1
ATOM 928 C CA . ASP B 1 23 ? 0.843 -3.191 -9.336 1 93.88 23 ASP B CA 1
ATOM 929 C C . ASP B 1 23 ? 1.805 -2.006 -9.336 1 93.88 23 ASP B C 1
ATOM 931 O O . ASP B 1 23 ? 2.965 -2.139 -8.938 1 93.88 23 ASP B O 1
ATOM 935 N N . THR B 1 24 ? 1.356 -0.927 -9.695 1 94.25 24 THR B N 1
ATOM 936 C CA . THR B 1 24 ? 2.176 0.279 -9.719 1 94.25 24 THR B CA 1
ATOM 937 C C . THR B 1 24 ? 2.566 0.696 -8.305 1 94.25 24 THR B C 1
ATOM 939 O O . THR B 1 24 ? 3.715 1.066 -8.055 1 94.25 24 THR B O 1
ATOM 942 N N . PHE B 1 25 ? 1.655 0.55 -7.43 1 94 25 PHE B N 1
ATOM 943 C CA . PHE B 1 25 ? 1.921 0.953 -6.055 1 94 25 PHE B CA 1
ATOM 944 C C . PHE B 1 25 ? 2.955 0.035 -5.41 1 94 25 PHE B C 1
ATOM 946 O O . PHE B 1 25 ? 3.861 0.501 -4.719 1 94 25 PHE B O 1
ATOM 953 N N . LEU B 1 26 ? 2.898 -1.216 -5.66 1 95.06 26 LEU B N 1
ATOM 954 C CA . LEU B 1 26 ? 3.842 -2.17 -5.086 1 95.06 26 LEU B CA 1
ATOM 955 C C . LEU B 1 26 ? 5.258 -1.908 -5.594 1 95.06 26 LEU B C 1
ATOM 957 O O . LEU B 1 26 ? 6.234 -2.168 -4.887 1 95.06 26 LEU B O 1
ATOM 961 N N . SER B 1 27 ? 5.324 -1.348 -6.785 1 93.69 27 SER B N 1
ATOM 962 C CA . SER B 1 27 ? 6.637 -1.072 -7.359 1 93.69 27 SER B CA 1
ATOM 963 C C . SER B 1 27 ? 7.359 0.026 -6.59 1 93.69 27 SER B C 1
ATOM 965 O O . SER B 1 27 ? 8.57 0.196 -6.73 1 93.69 27 SER B O 1
ATOM 967 N N . LEU B 1 28 ? 6.676 0.765 -5.754 1 92.88 28 LEU B N 1
ATOM 968 C CA . LEU B 1 28 ? 7.297 1.779 -4.914 1 92.88 28 LEU B CA 1
ATOM 969 C C . LEU B 1 28 ? 8.195 1.137 -3.863 1 92.88 28 LEU B C 1
ATOM 971 O O . LEU B 1 28 ? 9.039 1.811 -3.264 1 92.88 28 LEU B O 1
ATOM 975 N N . SER B 1 29 ? 7.945 -0.094 -3.637 1 92.94 29 SER B N 1
ATOM 976 C CA . SER B 1 29 ? 8.773 -0.792 -2.656 1 92.94 29 SER B CA 1
ATOM 977 C C . SER B 1 29 ? 10.234 -0.793 -3.07 1 92.94 29 SER B C 1
ATOM 979 O O . SER B 1 29 ? 11.125 -1.021 -2.242 1 92.94 29 SER B O 1
ATOM 981 N N . ASP B 1 30 ? 10.5 -0.621 -4.328 1 90.5 30 ASP B N 1
ATOM 982 C CA . ASP B 1 30 ? 11.867 -0.582 -4.824 1 90.5 30 ASP B CA 1
ATOM 983 C C . ASP B 1 30 ? 12.516 0.778 -4.562 1 90.5 30 ASP B C 1
ATOM 985 O O . ASP B 1 30 ? 13.727 0.938 -4.707 1 90.5 30 ASP B O 1
ATOM 989 N N . SER B 1 31 ? 11.641 1.715 -4.172 1 87.44 31 SER B N 1
ATOM 990 C CA . SER B 1 31 ? 12.172 3.027 -3.822 1 87.44 31 SER B CA 1
ATOM 991 C C . SER B 1 31 ? 12.773 3.027 -2.42 1 87.44 31 SER B C 1
ATOM 993 O O . SER B 1 31 ? 12.625 2.053 -1.679 1 87.44 31 SER B O 1
ATOM 995 N N . SER B 1 32 ? 13.508 4.055 -2.025 1 86.06 32 SER B N 1
ATOM 996 C CA . SER B 1 32 ? 14.055 4.195 -0.678 1 86.06 32 SER B CA 1
ATOM 997 C C . SER B 1 32 ? 12.945 4.285 0.362 1 86.06 32 SER B C 1
ATOM 999 O O . SER B 1 32 ? 11.906 4.906 0.117 1 86.06 32 SER B O 1
ATOM 1001 N N . PRO B 1 33 ? 13.133 3.557 1.506 1 82.56 33 PRO B N 1
ATOM 1002 C CA . PRO B 1 33 ? 12.156 3.654 2.588 1 82.56 33 PRO B CA 1
ATOM 1003 C C . PRO B 1 33 ? 11.82 5.098 2.955 1 82.56 33 PRO B C 1
ATOM 1005 O O . PRO B 1 33 ? 10.695 5.395 3.352 1 82.56 33 PRO B O 1
ATOM 1008 N N . HIS B 1 34 ? 12.781 5.934 2.721 1 89.62 34 HIS B N 1
ATOM 1009 C CA . HIS B 1 34 ? 12.578 7.34 3.061 1 89.62 34 HIS B CA 1
ATOM 1010 C C . HIS B 1 34 ? 11.578 7.992 2.115 1 89.62 34 HIS B C 1
ATOM 1012 O O . HIS B 1 34 ? 10.906 8.961 2.486 1 89.62 34 HIS B O 1
ATOM 1018 N N . SER B 1 35 ? 11.422 7.398 0.946 1 90.81 35 SER B N 1
ATOM 1019 C CA . SER B 1 35 ? 10.523 7.992 -0.042 1 90.81 35 SER B CA 1
ATOM 1020 C C . SER B 1 35 ? 9.062 7.863 0.386 1 90.81 35 SER B C 1
ATOM 1022 O O . SER B 1 35 ? 8.281 8.797 0.21 1 90.81 35 SER B O 1
ATOM 1024 N N . ILE B 1 36 ? 8.75 6.789 1.033 1 92.44 36 ILE B N 1
ATOM 1025 C CA . ILE B 1 36 ? 7.383 6.566 1.486 1 92.44 36 ILE B CA 1
ATOM 1026 C C . ILE B 1 36 ? 7.066 7.496 2.658 1 92.44 36 ILE B C 1
ATOM 1028 O O . ILE B 1 36 ? 5.988 8.086 2.717 1 92.44 36 ILE B O 1
ATOM 1032 N N . ASP B 1 37 ? 8.086 7.668 3.49 1 93.62 37 ASP B N 1
ATOM 1033 C CA . ASP B 1 37 ? 7.91 8.586 4.609 1 93.62 37 ASP B CA 1
ATOM 1034 C C . ASP B 1 37 ? 7.633 10.008 4.117 1 93.62 37 ASP B C 1
ATOM 1036 O O . ASP B 1 37 ? 6.715 10.672 4.605 1 93.62 37 ASP B O 1
ATOM 1040 N N . LEU B 1 38 ? 8.391 10.375 3.158 1 92.88 38 LEU B N 1
ATOM 1041 C CA . LEU B 1 38 ? 8.258 11.727 2.615 1 92.88 38 LEU B CA 1
ATOM 1042 C C . LEU B 1 38 ? 6.898 11.914 1.957 1 92.88 38 LEU B C 1
ATOM 1044 O O . LEU B 1 38 ? 6.23 12.93 2.184 1 92.88 38 LEU B O 1
ATOM 1048 N N . SER B 1 39 ? 6.551 10.992 1.143 1 93.69 39 SER B N 1
ATOM 1049 C CA . SER B 1 39 ? 5.266 11.094 0.459 1 93.69 39 SER B CA 1
ATOM 1050 C C . SER B 1 39 ? 4.109 11.109 1.454 1 93.69 39 SER B C 1
ATOM 1052 O O . SER B 1 39 ? 3.164 11.891 1.298 1 93.69 39 SER B O 1
ATOM 1054 N N . PHE B 1 40 ? 4.199 10.289 2.506 1 95.69 40 PHE B N 1
ATOM 1055 C CA . PHE B 1 40 ? 3.135 10.234 3.5 1 95.69 40 PHE B CA 1
ATOM 1056 C C . PHE B 1 40 ? 3.039 11.547 4.27 1 95.69 40 PHE B C 1
ATOM 1058 O O . PHE B 1 40 ? 1.94 12.047 4.512 1 95.69 40 PHE B O 1
ATOM 1065 N N . ASP B 1 41 ? 4.195 12.094 4.59 1 95.06 41 ASP B N 1
ATOM 1066 C CA . ASP B 1 41 ? 4.223 13.383 5.281 1 95.06 41 ASP B CA 1
ATOM 1067 C C . ASP B 1 41 ? 3.57 14.469 4.434 1 95.06 41 ASP B C 1
ATOM 1069 O O . ASP B 1 41 ? 2.811 15.297 4.945 1 95.06 41 ASP B O 1
ATOM 1073 N N . ARG B 1 42 ? 3.869 14.484 3.162 1 95.38 42 ARG B N 1
ATOM 1074 C CA . ARG B 1 42 ? 3.299 15.484 2.268 1 95.38 42 ARG B CA 1
ATOM 1075 C C . ARG B 1 42 ? 1.785 15.336 2.168 1 95.38 42 ARG B C 1
ATOM 1077 O O . ARG B 1 42 ? 1.056 16.328 2.16 1 95.38 42 ARG B O 1
ATOM 1084 N N . LEU B 1 43 ? 1.324 14.109 2.115 1 96.5 43 LEU B N 1
ATOM 1085 C CA . LEU B 1 43 ? -0.11 13.844 2.076 1 96.5 43 LEU B CA 1
ATOM 1086 C C . LEU B 1 43 ? -0.784 14.32 3.359 1 96.5 43 LEU B C 1
ATOM 1088 O O . LEU B 1 43 ? -1.848 14.945 3.312 1 96.5 43 LEU B O 1
ATOM 1092 N N . LEU B 1 44 ? -0.097 13.969 4.441 1 96.62 44 LEU B N 1
ATOM 1093 C CA . LEU B 1 44 ? -0.637 14.375 5.734 1 96.62 44 LEU B CA 1
ATOM 1094 C C . LEU B 1 44 ? -0.735 15.891 5.836 1 96.62 44 LEU B C 1
ATOM 1096 O O . LEU B 1 44 ? -1.763 16.422 6.262 1 96.62 44 LEU B O 1
ATOM 1100 N N . ASP B 1 45 ? 0.306 16.547 5.355 1 95 45 ASP B N 1
ATOM 1101 C CA . ASP B 1 45 ? 0.384 18 5.441 1 95 45 ASP B CA 1
ATOM 1102 C C . ASP B 1 45 ? -0.642 18.672 4.52 1 95 45 ASP B C 1
ATOM 1104 O O . ASP B 1 45 ? -1.023 19.812 4.734 1 95 45 ASP B O 1
ATOM 1108 N N . SER B 1 46 ? -1.01 17.984 3.471 1 95.69 46 SER B N 1
ATOM 1109 C CA . SER B 1 46 ? -1.96 18.531 2.512 1 95.69 46 SER B CA 1
ATOM 1110 C C . SER B 1 46 ? -3.389 18.469 3.041 1 95.69 46 SER B C 1
ATOM 1112 O O . SER B 1 46 ? -4.293 19.094 2.488 1 95.69 46 SER B O 1
ATOM 1114 N N . ARG B 1 47 ? -3.617 17.656 4.094 1 96.69 47 ARG B N 1
ATOM 1115 C CA . ARG B 1 47 ? -4.949 17.531 4.68 1 96.69 47 ARG B CA 1
ATOM 1116 C C . ARG B 1 47 ? -5.316 18.781 5.48 1 96.69 47 ARG B C 1
ATOM 1118 O O . ARG B 1 47 ? -4.535 19.234 6.316 1 96.69 47 ARG B O 1
ATOM 1125 N N . PRO B 1 48 ? -6.434 19.359 5.316 1 95.69 48 PRO B N 1
ATOM 1126 C CA . PRO B 1 48 ? -6.777 20.672 5.848 1 95.69 48 PRO B CA 1
ATOM 1127 C C . PRO B 1 48 ? -7.102 20.641 7.34 1 95.69 48 PRO B C 1
ATOM 1129 O O . PRO B 1 48 ? -7.129 21.688 7.988 1 95.69 48 PRO B O 1
ATOM 1132 N N . SER B 1 49 ? -7.41 19.484 7.977 1 96.31 49 SER B N 1
ATOM 1133 C CA . SER B 1 49 ? -7.809 19.422 9.375 1 96.31 49 SER B CA 1
ATOM 1134 C C . SER B 1 49 ? -7.188 18.203 10.07 1 96.31 49 SER B C 1
ATOM 1136 O O . SER B 1 49 ? -6.719 17.281 9.414 1 96.31 49 SER B O 1
ATOM 1138 N N . ASP B 1 50 ? -7.242 18.266 11.383 1 93.19 50 ASP B N 1
ATOM 1139 C CA . ASP B 1 50 ? -6.754 17.156 12.188 1 93.19 50 ASP B CA 1
ATOM 1140 C C . ASP B 1 50 ? -7.57 15.891 11.938 1 93.19 50 ASP B C 1
ATOM 1142 O O . ASP B 1 50 ? -7.027 14.781 11.945 1 93.19 50 ASP B O 1
ATOM 1146 N N . ALA B 1 51 ? -8.859 16.031 11.719 1 96.12 51 ALA B N 1
ATOM 1147 C CA . ALA B 1 51 ? -9.727 14.891 11.445 1 96.12 51 ALA B CA 1
ATOM 1148 C C . ALA B 1 51 ? -9.344 14.219 10.133 1 96.12 51 ALA B C 1
ATOM 1150 O O . ALA B 1 51 ? -9.344 12.984 10.031 1 96.12 51 ALA B O 1
ATOM 1151 N N . ASP B 1 52 ? -9.008 15.07 9.164 1 96.31 52 ASP B N 1
ATOM 1152 C CA . ASP B 1 52 ? -8.602 14.539 7.867 1 96.31 52 ASP B CA 1
ATOM 1153 C C . ASP B 1 52 ? -7.254 13.828 7.961 1 96.31 52 ASP B C 1
ATOM 1155 O O . ASP B 1 52 ? -7.023 12.828 7.277 1 96.31 52 ASP B O 1
ATOM 1159 N N . GLN B 1 53 ? -6.406 14.398 8.789 1 96.94 53 GLN B N 1
ATOM 1160 C CA . GLN B 1 53 ? -5.117 13.75 8.984 1 96.94 53 GLN B CA 1
ATOM 1161 C C . GLN B 1 53 ? -5.281 12.406 9.688 1 96.94 53 GLN B C 1
ATOM 1163 O O . GLN B 1 53 ? -4.652 11.414 9.297 1 96.94 53 GLN B O 1
ATOM 1168 N N . SER B 1 54 ? -6.129 12.305 10.641 1 96.88 54 SER B N 1
ATOM 1169 C CA . SER B 1 54 ? -6.406 11.062 11.344 1 96.88 54 SER B CA 1
ATOM 1170 C C . SER B 1 54 ? -7 10.016 10.406 1 96.88 54 SER B C 1
ATOM 1172 O O . SER B 1 54 ? -6.676 8.828 10.508 1 96.88 54 SER B O 1
ATOM 1174 N N . LEU B 1 55 ? -7.867 10.469 9.555 1 96.94 55 LEU B N 1
ATOM 1175 C CA . LEU B 1 55 ? -8.469 9.547 8.586 1 96.94 55 LEU B CA 1
ATOM 1176 C C . LEU B 1 55 ? -7.402 8.953 7.672 1 96.94 55 LEU B C 1
ATOM 1178 O O . LEU B 1 55 ? -7.434 7.758 7.375 1 96.94 55 LEU B O 1
ATOM 1182 N N . LEU B 1 56 ? -6.508 9.82 7.242 1 97.62 56 LEU B N 1
ATOM 1183 C CA . LEU B 1 56 ? -5.441 9.352 6.371 1 97.62 56 LEU B CA 1
ATOM 1184 C C . LEU B 1 56 ? -4.582 8.305 7.078 1 97.62 56 LEU B C 1
ATOM 1186 O O . LEU B 1 56 ? -4.207 7.293 6.484 1 97.62 56 LEU B O 1
ATOM 1190 N N . ILE B 1 57 ? -4.215 8.516 8.312 1 98.44 57 ILE B N 1
ATOM 1191 C CA . ILE B 1 57 ? -3.414 7.582 9.094 1 98.44 57 ILE B CA 1
ATOM 1192 C C . ILE B 1 57 ? -4.16 6.258 9.234 1 98.44 57 ILE B C 1
ATOM 1194 O O . ILE B 1 57 ? -3.574 5.188 9.062 1 98.44 57 ILE B O 1
ATOM 1198 N N . ASP B 1 58 ? -5.449 6.348 9.555 1 97.88 58 ASP B N 1
ATOM 1199 C CA . ASP B 1 58 ? -6.258 5.141 9.695 1 97.88 58 ASP B CA 1
ATOM 1200 C C . ASP B 1 58 ? -6.277 4.34 8.398 1 97.88 58 ASP B C 1
ATOM 1202 O O . ASP B 1 58 ? -6.18 3.113 8.414 1 97.88 58 ASP B O 1
ATOM 1206 N N . GLN B 1 59 ? -6.504 5.066 7.344 1 97.56 59 GLN B N 1
ATOM 1207 C CA . GLN B 1 59 ? -6.504 4.406 6.043 1 97.56 59 GLN B CA 1
ATOM 1208 C C . GLN B 1 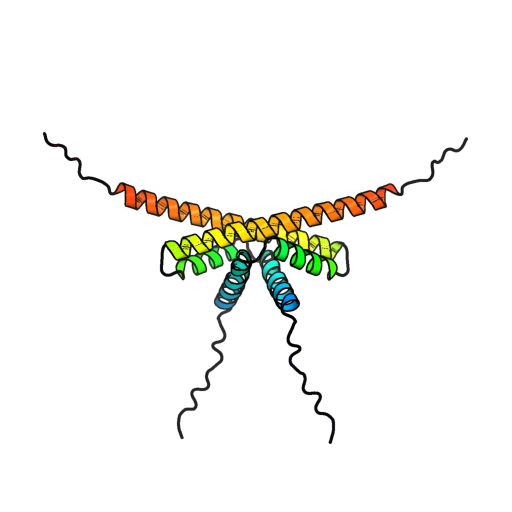59 ? -5.176 3.695 5.793 1 97.56 59 GLN B C 1
ATOM 1210 O O . GLN B 1 59 ? -5.156 2.561 5.312 1 97.56 59 GLN B O 1
ATOM 1215 N N . ALA B 1 60 ? -4.062 4.348 5.996 1 98.25 60 ALA B N 1
ATOM 1216 C CA . ALA B 1 60 ? -2.734 3.779 5.805 1 98.25 60 ALA B CA 1
ATOM 1217 C C . ALA B 1 60 ? -2.531 2.547 6.684 1 98.25 60 ALA B C 1
ATOM 1219 O O . ALA B 1 60 ? -1.971 1.544 6.234 1 98.25 60 ALA B O 1
ATOM 1220 N N . LEU B 1 61 ? -2.996 2.547 7.969 1 98.19 61 LEU B N 1
ATOM 1221 C CA . LEU B 1 61 ? -2.881 1.409 8.875 1 98.19 61 LEU B CA 1
ATOM 1222 C C . LEU B 1 61 ? -3.666 0.212 8.344 1 98.19 61 LEU B C 1
ATOM 1224 O O . LEU B 1 61 ? -3.168 -0.916 8.359 1 98.19 61 LEU B O 1
ATOM 1228 N N . ARG B 1 62 ? -4.844 0.508 7.855 1 97.25 62 ARG B N 1
ATOM 1229 C CA . ARG B 1 62 ? -5.691 -0.556 7.328 1 97.25 62 ARG B CA 1
ATOM 1230 C C . ARG B 1 62 ? -5.102 -1.145 6.051 1 97.25 62 ARG B C 1
ATOM 1232 O O . ARG B 1 62 ? -5.004 -2.365 5.91 1 97.25 62 ARG B O 1
ATOM 1239 N N . LEU B 1 63 ? -4.734 -0.249 5.152 1 96.94 63 LEU B N 1
ATOM 1240 C CA . LEU B 1 63 ? -4.219 -0.724 3.873 1 96.94 63 LEU B CA 1
ATOM 1241 C C . LEU B 1 63 ? -2.91 -1.482 4.062 1 96.94 63 LEU B C 1
ATOM 1243 O O . LEU B 1 63 ? -2.727 -2.564 3.5 1 96.94 63 LEU B O 1
ATOM 1247 N N . GLY B 1 64 ? -1.947 -0.829 4.797 1 97.12 64 GLY B N 1
ATOM 1248 C CA . GLY B 1 64 ? -0.692 -1.506 5.078 1 97.12 64 GLY B CA 1
ATOM 1249 C C . GLY B 1 64 ? -0.881 -2.895 5.66 1 97.12 64 GLY B C 1
ATOM 1250 O O . GLY B 1 64 ? -0.226 -3.848 5.23 1 97.12 64 GLY B O 1
ATOM 1251 N N . SER B 1 65 ? -1.771 -3.057 6.617 1 97.81 65 SER B N 1
ATOM 1252 C CA . SER B 1 65 ? -2.062 -4.336 7.254 1 97.81 65 SER B CA 1
ATOM 1253 C C . SER B 1 65 ? -2.645 -5.332 6.254 1 97.81 65 SER B C 1
ATOM 1255 O O . SER B 1 65 ? -2.232 -6.492 6.211 1 97.81 65 SER B O 1
ATOM 1257 N N . ALA B 1 66 ? -3.592 -4.848 5.496 1 96.69 66 ALA B N 1
ATOM 1258 C CA . ALA B 1 66 ? -4.23 -5.723 4.52 1 96.69 66 ALA B CA 1
ATOM 1259 C C . ALA B 1 66 ? -3.215 -6.25 3.508 1 96.69 66 ALA B C 1
ATOM 1261 O O . ALA B 1 66 ? -3.242 -7.426 3.145 1 96.69 66 ALA B O 1
ATOM 1262 N N . VAL B 1 67 ? -2.309 -5.414 3.01 1 96.62 67 VAL B N 1
ATOM 1263 C CA . VAL B 1 67 ? -1.284 -5.812 2.051 1 96.62 67 VAL B CA 1
ATOM 1264 C C . VAL B 1 67 ? -0.349 -6.836 2.689 1 96.62 67 VAL B C 1
ATOM 1266 O O . VAL B 1 67 ? -0.016 -7.852 2.074 1 96.62 67 VAL B O 1
ATOM 1269 N N . LEU B 1 68 ? 0.042 -6.578 3.947 1 97.56 68 LEU B N 1
ATOM 1270 C CA . LEU B 1 68 ? 0.929 -7.492 4.66 1 97.56 68 LEU B CA 1
ATOM 1271 C C . LEU B 1 68 ? 0.28 -8.859 4.828 1 97.56 68 LEU B C 1
ATOM 1273 O O . LEU B 1 68 ? 0.925 -9.891 4.605 1 97.56 68 LEU B O 1
ATOM 1277 N N . GLU B 1 69 ? -0.956 -8.836 5.168 1 97.19 69 GLU B N 1
ATOM 1278 C CA . GLU B 1 69 ? -1.66 -10.094 5.391 1 97.19 69 GLU B CA 1
ATOM 1279 C C . GLU B 1 69 ? -1.807 -10.883 4.09 1 97.19 69 GLU B C 1
ATOM 1281 O O . GLU B 1 69 ? -1.614 -12.102 4.07 1 97.19 69 GLU B O 1
ATOM 1286 N N . ALA B 1 70 ? -2.217 -10.203 3.037 1 96.81 70 ALA B N 1
ATOM 1287 C CA . ALA B 1 70 ? -2.348 -10.859 1.741 1 96.81 70 ALA B CA 1
ATOM 1288 C C . ALA B 1 70 ? -1.021 -11.469 1.298 1 96.81 70 ALA B C 1
ATOM 1290 O O . ALA B 1 70 ? -0.984 -12.602 0.806 1 96.81 70 ALA B O 1
ATOM 1291 N N . ALA B 1 71 ? 0.055 -10.734 1.488 1 97.88 71 ALA B N 1
ATOM 1292 C CA . ALA B 1 71 ? 1.384 -11.203 1.107 1 97.88 71 ALA B CA 1
ATOM 1293 C C . ALA B 1 71 ? 1.784 -12.43 1.922 1 97.88 71 ALA B C 1
ATOM 1295 O O . ALA B 1 71 ? 2.305 -13.406 1.373 1 97.88 71 ALA B O 1
ATOM 1296 N N . LYS B 1 72 ? 1.562 -12.406 3.207 1 98 72 LYS B N 1
ATOM 1297 C CA . LYS B 1 72 ? 1.899 -13.523 4.086 1 98 72 LYS B CA 1
ATOM 1298 C C . LYS B 1 72 ? 1.095 -14.773 3.727 1 98 72 LYS B C 1
ATOM 1300 O O . LYS B 1 72 ? 1.632 -15.883 3.711 1 98 72 LYS B O 1
ATOM 1305 N N . ARG B 1 73 ? -0.15 -14.547 3.486 1 96.88 73 ARG B N 1
ATOM 1306 C CA . ARG B 1 73 ? -0.997 -15.664 3.078 1 96.88 73 ARG B CA 1
ATOM 1307 C C . ARG B 1 73 ? -0.48 -16.297 1.792 1 96.88 73 ARG B C 1
ATOM 1309 O O . ARG B 1 73 ? -0.401 -17.531 1.69 1 96.88 73 ARG B O 1
ATOM 1316 N N . SER B 1 74 ? -0.126 -15.5 0.822 1 96.5 74 SER B N 1
ATOM 1317 C CA . SER B 1 74 ? 0.376 -16 -0.455 1 96.5 74 SER B CA 1
ATOM 1318 C C . SER B 1 74 ? 1.723 -16.688 -0.286 1 96.5 74 SER B C 1
ATOM 1320 O O . SER B 1 74 ? 1.993 -17.703 -0.942 1 96.5 74 SER B O 1
ATOM 1322 N N . ALA B 1 75 ? 2.492 -16.141 0.565 1 96.88 75 ALA B N 1
ATOM 1323 C CA . ALA B 1 75 ? 3.779 -16.766 0.854 1 96.88 75 ALA B CA 1
ATOM 1324 C C . ALA B 1 75 ? 3.592 -18.172 1.443 1 96.88 75 ALA B C 1
ATOM 1326 O O . ALA B 1 75 ? 4.293 -19.109 1.063 1 96.88 75 ALA B O 1
ATOM 1327 N N . ARG B 1 76 ? 2.699 -18.266 2.334 1 96.5 76 ARG B N 1
ATOM 1328 C CA . ARG B 1 76 ? 2.406 -19.547 2.953 1 96.5 76 ARG B CA 1
ATOM 1329 C C . ARG B 1 76 ? 1.879 -20.547 1.922 1 96.5 76 ARG B C 1
ATOM 1331 O O . ARG B 1 76 ? 2.268 -21.719 1.926 1 96.5 76 ARG B O 1
ATOM 1338 N N . LYS B 1 77 ? 0.947 -20.078 1.1 1 93.56 77 LYS B N 1
ATOM 1339 C CA . LYS B 1 77 ? 0.404 -20.906 0.033 1 93.56 77 LYS B CA 1
ATOM 1340 C C . LYS B 1 77 ? 1.512 -21.422 -0.883 1 93.56 77 LYS B C 1
ATOM 1342 O O . LYS B 1 77 ? 1.519 -22.594 -1.263 1 93.56 77 LYS B O 1
ATOM 1347 N N . ARG B 1 78 ? 2.4 -20.609 -1.173 1 91.69 78 ARG B N 1
ATOM 1348 C CA . ARG B 1 78 ? 3.508 -20.984 -2.045 1 91.69 78 ARG B CA 1
ATOM 1349 C C . ARG B 1 78 ? 4.406 -22.016 -1.372 1 91.69 78 ARG B C 1
ATOM 1351 O O . ARG B 1 78 ? 4.82 -22.984 -2.004 1 91.69 78 ARG B O 1
ATOM 1358 N N . ALA B 1 79 ? 4.672 -21.781 -0.205 1 92.38 79 ALA B N 1
ATOM 1359 C CA . ALA B 1 79 ? 5.496 -22.719 0.555 1 92.38 79 ALA B CA 1
ATOM 1360 C C . ALA B 1 79 ? 4.828 -24.078 0.652 1 92.38 79 ALA B C 1
ATOM 1362 O O . ALA B 1 79 ? 5.488 -25.109 0.525 1 92.38 79 ALA B O 1
ATOM 1363 N N . SER B 1 80 ? 3.527 -24.109 0.871 1 92.31 80 SER B N 1
ATOM 1364 C CA . SER B 1 80 ? 2.764 -25.344 0.965 1 92.31 80 SER B CA 1
ATOM 1365 C C . SER B 1 80 ? 2.799 -26.109 -0.35 1 92.31 80 SER B C 1
ATOM 1367 O O . SER B 1 80 ? 2.912 -27.344 -0.353 1 92.31 80 SER B O 1
ATOM 1369 N N . LYS B 1 81 ? 2.693 -25.438 -1.388 1 86.44 81 LYS B N 1
ATOM 1370 C CA . LYS B 1 81 ? 2.758 -26.062 -2.707 1 86.44 81 LYS B CA 1
ATOM 1371 C C . LYS B 1 81 ? 4.129 -26.672 -2.957 1 86.44 81 LYS B C 1
ATOM 1373 O O . LYS B 1 81 ? 4.23 -27.781 -3.48 1 86.44 81 LYS B O 1
ATOM 1378 N N . HIS B 1 82 ? 5.148 -25.953 -2.621 1 82.5 82 HIS B N 1
ATOM 1379 C CA . HIS B 1 82 ? 6.504 -26.453 -2.816 1 82.5 82 HIS B CA 1
ATOM 1380 C C . HIS B 1 82 ? 6.773 -27.656 -1.934 1 82.5 82 HIS B C 1
ATOM 1382 O O . HIS B 1 82 ? 7.438 -28.609 -2.361 1 82.5 82 HIS B O 1
ATOM 1388 N N . ASN B 1 83 ? 6.227 -27.672 -0.766 1 83.44 83 ASN B N 1
ATOM 1389 C CA . ASN B 1 83 ? 6.348 -28.797 0.139 1 83.44 83 ASN B CA 1
ATOM 1390 C C . ASN B 1 83 ? 5.602 -30.031 -0.393 1 83.44 83 ASN B C 1
ATOM 1392 O O . ASN B 1 83 ? 6.062 -31.156 -0.239 1 83.44 83 ASN B O 1
ATOM 1396 N N . SER B 1 84 ? 4.617 -29.828 -0.963 1 79.31 84 SER B N 1
ATOM 1397 C CA . SER B 1 84 ? 3.838 -30.938 -1.508 1 79.31 84 SER B CA 1
ATOM 1398 C C . SER B 1 84 ? 4.508 -31.531 -2.738 1 79.31 84 SER B C 1
ATOM 1400 O O . SER B 1 84 ? 4.422 -32.75 -2.975 1 79.31 84 SER B O 1
ATOM 1402 N N . LEU B 1 85 ? 5.188 -30.766 -3.521 1 72.44 85 LEU B N 1
ATOM 1403 C CA . LEU B 1 85 ? 5.922 -31.25 -4.684 1 72.44 85 LEU B CA 1
ATOM 1404 C C . LEU B 1 85 ? 7.23 -31.906 -4.266 1 72.44 85 LEU B C 1
ATOM 1406 O O . LEU B 1 85 ? 7.676 -32.875 -4.895 1 72.44 85 LEU B O 1
ATOM 1410 N N . SER B 1 86 ? 7.84 -31.359 -3.236 1 65.19 86 SER B N 1
ATOM 1411 C CA . SER B 1 86 ? 9.07 -31.953 -2.732 1 65.19 86 SER B CA 1
ATOM 1412 C C . SER B 1 86 ? 8.789 -33.281 -2.016 1 65.19 86 SER B C 1
ATOM 1414 O O . SER B 1 86 ? 9.648 -34.156 -1.955 1 65.19 86 SER B O 1
ATOM 1416 N N . TRP B 1 87 ? 7.609 -33.375 -1.5 1 61.03 87 TRP B N 1
ATOM 1417 C CA . TRP B 1 87 ? 7.305 -34.656 -0.843 1 61.03 87 TRP B CA 1
ATOM 1418 C C . TRP B 1 87 ? 7.098 -35.781 -1.869 1 61.03 87 TRP B C 1
ATOM 1420 O O . TRP B 1 87 ? 6.812 -36.906 -1.508 1 61.03 87 TRP B O 1
ATOM 1430 N N . VAL B 1 88 ? 6.984 -35.5 -3.109 1 56.5 88 VAL B N 1
ATOM 1431 C CA . VAL B 1 88 ? 6.969 -36.625 -4.039 1 56.5 88 VAL B CA 1
ATOM 1432 C C . VAL B 1 88 ? 8.305 -37.375 -3.979 1 56.5 88 VAL B C 1
ATOM 1434 O O . VAL B 1 88 ? 8.758 -37.938 -4.98 1 56.5 88 VAL B O 1
ATOM 1437 N N . LEU B 1 89 ? 9.062 -37.375 -3.094 1 51 89 LEU B N 1
ATOM 1438 C CA . LEU B 1 89 ? 10.344 -38.062 -3.051 1 51 89 LEU B CA 1
ATOM 1439 C C . LEU B 1 89 ? 10.172 -39.531 -3.352 1 51 89 LEU B C 1
ATOM 1441 O O . LEU B 1 89 ? 9.102 -40.094 -3.135 1 51 89 LEU B O 1
ATOM 1445 N N . PRO B 1 90 ? 11.43 -40.406 -3.15 1 51.72 90 PRO B N 1
ATOM 1446 C CA . PRO B 1 90 ? 12.156 -41.562 -3.707 1 51.72 90 PRO B CA 1
ATOM 1447 C C . PRO B 1 90 ? 11.438 -42.875 -3.467 1 51.72 90 PRO B C 1
ATOM 1449 O O . PRO B 1 90 ? 10.82 -43.062 -2.418 1 51.72 90 PRO B O 1
ATOM 1452 N N . PRO B 1 91 ? 10.945 -43.5 -4.5 1 48.06 91 PRO B N 1
ATOM 1453 C CA . PRO B 1 91 ? 10.555 -44.906 -4.32 1 48.06 91 PRO B CA 1
ATOM 1454 C C . PRO B 1 91 ? 11.453 -45.625 -3.33 1 48.06 91 PRO B C 1
ATOM 1456 O O . PRO B 1 91 ? 12.625 -45.281 -3.18 1 48.06 91 PRO B O 1
ATOM 1459 N N . ASP B 1 92 ? 10.977 -46 -2.197 1 45.72 92 ASP B N 1
ATOM 1460 C CA . ASP B 1 92 ? 11.648 -46.906 -1.243 1 45.72 92 ASP B CA 1
ATOM 1461 C C . ASP B 1 92 ? 12.562 -47.875 -1.959 1 45.72 92 ASP B C 1
ATOM 1463 O O . ASP B 1 92 ? 12.133 -48.562 -2.891 1 45.72 92 ASP B O 1
ATOM 1467 N N . LEU B 1 93 ? 13.906 -47.562 -2.035 1 48.09 93 LEU B N 1
ATOM 1468 C CA . LEU B 1 93 ? 15.016 -48.5 -2.23 1 48.09 93 LEU B CA 1
ATOM 1469 C C . LEU B 1 93 ? 14.812 -49.75 -1.396 1 48.09 93 LEU B C 1
ATOM 1471 O O . LEU B 1 93 ? 15.547 -50 -0.437 1 48.09 93 LEU B O 1
ATOM 1475 N N . THR B 1 94 ? 13.648 -50.125 -1.021 1 44.19 94 THR B N 1
ATOM 1476 C CA . THR B 1 94 ? 13.703 -51.406 -0.32 1 44.19 94 THR B CA 1
ATOM 1477 C C . THR B 1 94 ? 14.336 -52.469 -1.206 1 44.19 94 THR B C 1
ATOM 1479 O O . THR B 1 94 ? 13.703 -52.969 -2.146 1 44.19 94 THR B O 1
ATOM 1482 N N . ILE B 1 95 ? 15.711 -52.344 -1.556 1 41.25 95 ILE B N 1
ATOM 1483 C CA . ILE B 1 95 ? 16.391 -53.531 -2.059 1 41.25 95 ILE B CA 1
ATOM 1484 C C . ILE B 1 95 ? 16.297 -54.656 -1.029 1 41.25 95 ILE B C 1
ATOM 1486 O O . ILE B 1 95 ? 16.781 -54.531 0.094 1 41.25 95 ILE B O 1
ATOM 1490 N N . LYS B 1 96 ? 15.133 -55.312 -0.636 1 35.69 96 LYS B N 1
ATOM 1491 C CA . LYS B 1 96 ? 15.516 -56.656 -0.218 1 35.69 96 LYS B CA 1
ATOM 1492 C C . LYS B 1 96 ? 15.883 -57.5 -1.42 1 35.69 96 LYS B C 1
ATOM 1494 O O . LYS B 1 96 ? 15.32 -57.344 -2.506 1 35.69 96 LYS B O 1
#

Organism: Punica granatum (NCBI:txid22663)

Nearest PDB structures (foldseek):
  3k6c-assembly1_A  TM=3.313E-01  e=2.554E+00  Nitrosomonas europaea
  3k6c-assembly1_A  TM=3.314E-01  e=2.364E+00  Nitrosomonas europaea

Solvent-accessible surface area (backbone atoms only — not comparable to full-atom values): 10914 Å² total; per-residue (Å²): 134,76,83,73,75,69,77,63,75,77,73,64,51,73,68,50,47,51,40,50,52,50,52,57,56,37,57,52,43,79,48,60,76,64,52,57,43,51,43,50,49,52,55,44,68,67,36,92,43,70,67,52,32,50,50,51,35,51,27,27,40,49,33,14,47,51,38,33,51,44,23,52,52,51,51,51,51,5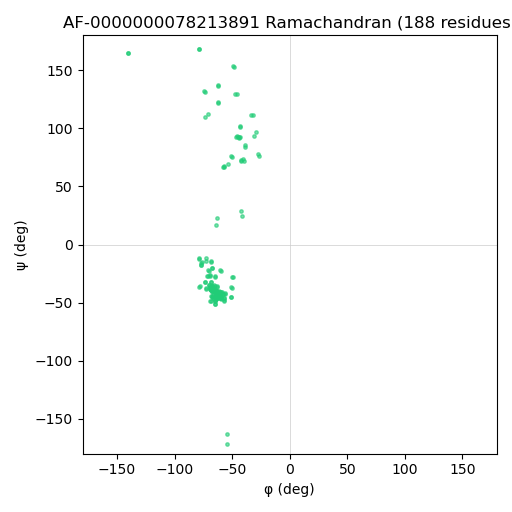0,50,51,53,51,50,59,62,59,64,66,61,76,78,79,78,71,79,122,134,77,83,74,78,70,76,64,76,77,74,64,52,72,68,52,48,52,41,49,51,47,54,58,57,37,57,52,42,79,46,59,76,64,52,55,42,50,43,50,51,52,54,45,68,67,38,90,42,71,69,50,33,49,50,52,34,51,27,28,41,50,32,14,47,52,38,32,50,44,23,50,52,51,50,50,53,49,51,53,52,52,50,57,62,59,64,66,63,74,79,80,77,72,78,122

Foldseek 3Di:
DDPPPPPPVPPDDPVRVVVVVVVVVVVCVPPDPVVVVVVLVVVLVPQPDPVRSVVSVVVCVVVVVVVVVVVVVVVVVVVVVVVVVVVVDDDPPPPD/DDPPPPPPVPPDDPVRVVVVVVVVVVVCVPPDPVVVVVVLVVVLVPQPDPVSSVVSVVVCVVVVVVVVVVVVVVVVVVVVVVVVVVVVDDDPPPPD

pLDDT: mean 83.1, std 19.05, range [33.72, 98.44]

Radius of gyration: 24.5 Å; Cα contacts (8 Å, |Δi|>4): 121; chains: 2; bounding box: 30×93×97 Å

Secondary structure (DSSP, 8-state):
-------------HHHHHHHHHHHHHGGGGS-HHHHHHHHHHHHHHSSSHHHHHHHHHHHHHHHHHHHHHHHHHHHHHHHHHHHHHTT--------/-------------HHHHHHHHHHHHHGGGGS-HHHHHHHHHHHHHH-SSHHHHHHHHHHHHHHHHHHHHHHHHHHHHHHHHHHHHHTS--------

Sequence (192 aa):
MGPTYMHIPCRLSPLDQIDNLFDTFLSLSDSSPHSIDLSFDRLLDSRPSDADQSLLIDQALRLGSAVLEAAKRSARKRASKHNSLSWVLPPDLTIKMGPTYMHIPCRLSPLDQIDNLFDTFLSLSDSSPHSIDLSFDRLLDSRPSDADQSLLIDQALRLGSAVLEAAKRSARKRASKHNSLSWVLPPDLTIK